Protein AF-A0A7S1QJZ1-F1 (afdb_monomer_lite)

Radius of gyration: 22.65 Å; chains: 1; bounding box: 69×56×57 Å

Structure (mmCIF, N/CA/C/O backbone):
data_AF-A0A7S1QJZ1-F1
#
_entry.id   AF-A0A7S1QJZ1-F1
#
loop_
_atom_site.group_PDB
_atom_site.id
_atom_site.type_symbol
_atom_site.label_atom_id
_atom_site.label_alt_id
_atom_site.label_comp_id
_atom_site.label_asym_id
_atom_site.label_entity_id
_atom_site.label_seq_id
_atom_site.pdbx_PDB_ins_code
_atom_site.Cartn_x
_atom_site.Cartn_y
_atom_site.Cartn_z
_atom_site.occupancy
_atom_site.B_iso_or_equiv
_atom_site.auth_seq_id
_atom_site.auth_comp_id
_atom_site.auth_asym_id
_atom_site.auth_atom_id
_atom_site.pdbx_PDB_model_num
ATOM 1 N N . GLU A 1 1 ? 11.882 -18.721 -17.031 1.00 90.62 1 GLU A N 1
ATOM 2 C CA . GLU A 1 1 ? 11.615 -18.645 -15.577 1.00 90.62 1 GLU A CA 1
ATOM 3 C C . GLU A 1 1 ? 10.485 -17.675 -15.207 1.00 90.62 1 GLU A C 1
ATOM 5 O O . GLU A 1 1 ? 9.348 -18.121 -15.218 1.00 90.62 1 GLU A O 1
ATOM 10 N N . ILE A 1 2 ? 10.712 -16.375 -14.935 1.00 95.69 2 ILE A N 1
ATOM 11 C CA . ILE A 1 2 ? 9.639 -15.473 -14.427 1.00 95.69 2 ILE A CA 1
ATOM 12 C C . ILE A 1 2 ? 8.423 -15.403 -15.366 1.00 95.69 2 ILE A C 1
ATOM 14 O O . ILE A 1 2 ? 7.298 -15.597 -14.920 1.00 95.69 2 ILE A O 1
ATOM 18 N N . GLY A 1 3 ? 8.629 -15.190 -16.670 1.00 97.00 3 GLY A N 1
ATOM 19 C CA . GLY A 1 3 ? 7.520 -15.148 -17.636 1.00 97.00 3 GLY A CA 1
ATOM 20 C C . GLY A 1 3 ? 6.718 -16.453 -17.710 1.00 97.00 3 GLY A C 1
ATOM 21 O O . GLY A 1 3 ? 5.496 -16.420 -17.803 1.00 97.00 3 GLY A O 1
ATOM 22 N N . GLU A 1 4 ? 7.384 -17.603 -17.590 1.00 97.56 4 GLU A N 1
ATOM 23 C CA . GLU A 1 4 ? 6.721 -18.915 -17.571 1.00 97.56 4 GLU A CA 1
ATOM 24 C C . GLU A 1 4 ? 5.912 -19.113 -16.287 1.00 97.56 4 GLU A C 1
ATOM 26 O O . GLU A 1 4 ? 4.796 -19.622 -16.347 1.00 97.56 4 GLU A O 1
ATOM 31 N N . ALA A 1 5 ? 6.432 -18.663 -15.140 1.00 97.69 5 ALA A N 1
ATOM 32 C CA . ALA A 1 5 ? 5.700 -18.687 -13.878 1.00 97.69 5 ALA A CA 1
ATOM 33 C C . ALA A 1 5 ? 4.444 -17.802 -13.939 1.00 97.69 5 ALA A C 1
ATOM 35 O O . ALA A 1 5 ? 3.365 -18.243 -13.547 1.00 97.69 5 ALA A O 1
ATOM 36 N N . VAL A 1 6 ? 4.560 -16.592 -14.501 1.00 98.31 6 VAL A N 1
ATOM 37 C CA . VAL A 1 6 ? 3.429 -15.670 -14.704 1.00 98.31 6 VAL A CA 1
ATOM 38 C C . VAL A 1 6 ? 2.379 -16.282 -15.633 1.00 98.31 6 VAL A C 1
ATOM 40 O O . VAL A 1 6 ? 1.198 -16.329 -15.288 1.00 98.31 6 VAL A O 1
ATOM 43 N N . ALA A 1 7 ? 2.798 -16.798 -16.791 1.00 98.00 7 ALA A N 1
ATOM 44 C CA . ALA A 1 7 ? 1.896 -17.446 -17.739 1.00 98.00 7 ALA A CA 1
ATOM 45 C C . ALA A 1 7 ? 1.209 -18.677 -17.123 1.00 98.00 7 ALA A C 1
ATOM 47 O O . ALA A 1 7 ? 0.005 -18.868 -17.292 1.00 98.00 7 ALA A O 1
ATOM 48 N N . GLY A 1 8 ? 1.959 -19.485 -16.370 1.00 98.38 8 GLY A N 1
ATOM 49 C CA . GLY A 1 8 ? 1.448 -20.664 -15.680 1.00 98.38 8 GLY A CA 1
ATOM 50 C C . GLY A 1 8 ? 0.441 -20.334 -14.576 1.00 98.38 8 GLY A C 1
ATOM 51 O O . GLY A 1 8 ? -0.550 -21.049 -14.435 1.00 98.38 8 GLY A O 1
ATOM 52 N N . ALA A 1 9 ? 0.655 -19.254 -13.816 1.00 97.94 9 ALA A N 1
ATOM 53 C CA . ALA A 1 9 ? -0.299 -18.776 -12.814 1.00 97.94 9 ALA A CA 1
ATOM 54 C C . ALA A 1 9 ? -1.608 -18.316 -13.470 1.00 97.94 9 ALA A C 1
ATOM 56 O O . ALA A 1 9 ? -2.683 -18.788 -13.093 1.00 97.94 9 ALA A O 1
ATOM 57 N N . LYS A 1 10 ? -1.514 -17.498 -14.526 1.00 97.44 10 LYS A N 1
ATOM 58 C CA . LYS A 1 10 ? -2.682 -17.042 -15.288 1.00 97.44 10 LYS A CA 1
ATOM 59 C C . LYS A 1 10 ? -3.479 -18.199 -15.884 1.00 97.44 10 LYS A C 1
ATOM 61 O O . LYS A 1 10 ? -4.700 -18.221 -15.768 1.00 97.44 10 LYS A O 1
ATOM 66 N N . ALA A 1 11 ? -2.807 -19.191 -16.470 1.00 98.06 11 ALA A N 1
ATOM 67 C CA . ALA A 1 11 ? -3.465 -20.374 -17.032 1.00 98.06 11 ALA A CA 1
ATOM 68 C C . ALA A 1 11 ? -4.263 -21.179 -15.987 1.00 98.06 11 ALA A C 1
ATOM 70 O O . ALA A 1 11 ? -5.179 -21.914 -16.346 1.00 98.06 11 ALA A O 1
ATOM 71 N N . LYS A 1 12 ? -3.936 -21.029 -14.698 1.00 98.12 12 LYS A N 1
ATOM 72 C CA . LYS A 1 12 ? -4.640 -21.648 -13.566 1.00 98.12 12 LYS A CA 1
ATOM 73 C C . LYS A 1 12 ? -5.678 -20.725 -12.916 1.00 98.12 12 LYS A C 1
ATOM 75 O O . LYS A 1 12 ? -6.235 -21.092 -11.887 1.00 98.12 12 LYS A O 1
ATOM 80 N N . GLY A 1 13 ? -5.916 -19.535 -13.471 1.00 96.31 13 GLY A N 1
ATOM 81 C CA . GLY A 1 13 ? -6.808 -18.535 -12.879 1.00 96.31 13 GLY A CA 1
ATOM 82 C C . GLY A 1 13 ? -6.277 -17.928 -11.576 1.00 96.31 13 GLY A C 1
ATOM 83 O O . GLY A 1 13 ? -7.059 -17.410 -10.785 1.00 96.31 13 GLY A O 1
ATOM 84 N N . LEU A 1 14 ? -4.965 -18.009 -11.326 1.00 96.38 14 LEU A N 1
ATOM 85 C CA . LEU A 1 14 ? -4.330 -17.415 -10.152 1.00 96.38 14 LEU A CA 1
ATOM 86 C C . LEU A 1 14 ? -3.820 -16.012 -10.479 1.00 96.38 14 LEU A C 1
ATOM 88 O O . LEU A 1 14 ? -3.217 -15.783 -11.530 1.00 96.38 14 LEU A O 1
ATOM 92 N N . ARG A 1 15 ? -4.002 -15.087 -9.535 1.00 95.31 15 ARG A N 1
ATOM 93 C CA . ARG A 1 15 ? -3.390 -13.758 -9.591 1.00 95.31 15 ARG A CA 1
ATOM 94 C C . ARG A 1 15 ? -1.935 -13.830 -9.133 1.00 95.31 15 ARG A C 1
ATOM 96 O O . ARG A 1 15 ? -1.598 -14.604 -8.239 1.00 95.31 15 ARG A O 1
ATOM 103 N N . VAL A 1 16 ? -1.083 -13.015 -9.746 1.00 97.56 16 VAL A N 1
ATOM 104 C CA . VAL A 1 16 ? 0.346 -12.955 -9.423 1.00 97.56 16 VAL A CA 1
ATOM 105 C C . VAL A 1 16 ? 0.622 -11.773 -8.505 1.00 97.56 16 VAL A C 1
ATOM 107 O O . VAL A 1 16 ? 0.272 -10.643 -8.833 1.00 97.56 16 VAL A O 1
ATOM 110 N N . GLU A 1 17 ? 1.307 -12.044 -7.401 1.00 98.06 17 GLU A N 1
ATOM 111 C CA . GLU A 1 17 ? 1.986 -11.051 -6.574 1.00 98.06 17 GLU A CA 1
ATOM 112 C C . GLU A 1 17 ? 3.480 -11.373 -6.549 1.00 98.06 17 GLU A C 1
ATOM 114 O O . GLU A 1 17 ? 3.865 -12.539 -6.424 1.00 98.06 17 GLU A O 1
ATOM 119 N N . ALA A 1 18 ? 4.323 -10.356 -6.714 1.00 97.62 18 ALA A N 1
ATOM 120 C CA . ALA A 1 18 ? 5.765 -10.537 -6.769 1.00 97.62 18 ALA A CA 1
ATOM 121 C C . ALA A 1 18 ? 6.518 -9.461 -5.980 1.00 97.62 18 ALA A C 1
ATOM 123 O O . ALA A 1 18 ? 6.343 -8.263 -6.194 1.00 97.62 18 ALA A O 1
ATOM 124 N N . HIS A 1 19 ? 7.429 -9.917 -5.122 1.00 98.12 19 HIS A N 1
ATOM 125 C CA . HIS A 1 19 ? 8.348 -9.077 -4.361 1.00 98.12 19 HIS A CA 1
ATOM 126 C C . HIS A 1 19 ? 9.310 -8.311 -5.281 1.00 98.12 19 HIS A C 1
ATOM 128 O O . HIS A 1 19 ? 10.014 -8.916 -6.095 1.00 98.12 19 HIS A O 1
ATOM 134 N N . THR A 1 20 ? 9.404 -6.988 -5.112 1.00 96.81 20 THR A N 1
ATOM 135 C CA . THR A 1 20 ? 10.407 -6.166 -5.794 1.00 96.81 20 THR A CA 1
ATOM 136 C C . THR A 1 20 ? 10.801 -4.911 -5.021 1.00 96.81 20 THR A C 1
ATOM 138 O O . THR A 1 20 ? 10.024 -3.978 -4.844 1.00 96.81 20 THR A O 1
ATOM 141 N N . ILE A 1 21 ? 12.079 -4.829 -4.663 1.00 97.44 21 ILE A N 1
ATOM 142 C CA . ILE A 1 21 ? 12.659 -3.620 -4.065 1.00 97.44 21 ILE A CA 1
ATOM 143 C C . ILE A 1 21 ? 13.391 -2.792 -5.121 1.00 97.44 21 ILE A C 1
ATOM 145 O O . ILE A 1 21 ? 13.206 -1.584 -5.181 1.00 97.44 21 ILE A O 1
ATOM 149 N N . GLY A 1 22 ? 14.211 -3.428 -5.963 1.00 96.69 22 GLY A N 1
ATOM 150 C CA . GLY A 1 22 ? 15.048 -2.739 -6.945 1.00 96.69 22 GLY A CA 1
ATOM 151 C C . GLY A 1 22 ? 14.331 -2.398 -8.253 1.00 96.69 22 GLY A C 1
ATOM 152 O O . GLY A 1 22 ? 13.447 -3.116 -8.722 1.00 96.69 22 GLY A O 1
ATOM 153 N N . ASP A 1 23 ? 14.816 -1.360 -8.922 1.00 96.38 23 ASP A N 1
ATOM 154 C CA . ASP A 1 23 ? 14.353 -0.924 -10.241 1.00 96.38 23 ASP A CA 1
ATOM 155 C C . ASP A 1 23 ? 14.541 -2.016 -11.310 1.00 96.38 23 ASP A C 1
ATOM 157 O O . ASP A 1 23 ? 13.651 -2.282 -12.119 1.00 96.38 23 ASP A O 1
ATOM 161 N N . ARG A 1 24 ? 15.672 -2.734 -11.278 1.00 97.25 24 ARG A N 1
ATOM 162 C CA . ARG A 1 24 ? 15.914 -3.857 -12.196 1.00 97.25 24 ARG A CA 1
ATOM 163 C C . ARG A 1 24 ? 14.943 -5.020 -11.971 1.00 97.25 24 ARG A C 1
ATOM 165 O O . ARG A 1 24 ? 14.514 -5.623 -12.955 1.00 97.25 24 ARG A O 1
ATOM 172 N N . SER A 1 25 ? 14.603 -5.357 -10.723 1.00 97.94 25 SER A N 1
ATOM 173 C CA . SER A 1 25 ? 13.628 -6.427 -10.452 1.00 97.94 25 SER A CA 1
ATOM 174 C C . SER A 1 25 ? 12.229 -6.021 -10.904 1.00 97.94 25 SER A C 1
ATOM 176 O O . SER A 1 25 ? 11.563 -6.817 -11.566 1.00 97.94 25 SER A O 1
ATOM 178 N N . ALA A 1 26 ? 11.835 -4.765 -10.670 1.00 98.31 26 ALA A N 1
ATOM 179 C CA . ALA A 1 26 ? 10.571 -4.225 -11.158 1.00 98.31 26 ALA A CA 1
ATOM 180 C C . ALA A 1 26 ? 10.508 -4.278 -12.689 1.00 98.31 26 ALA A C 1
ATOM 182 O O . ALA A 1 26 ? 9.520 -4.748 -13.248 1.00 98.31 26 ALA A O 1
ATOM 183 N N . LYS A 1 27 ? 11.595 -3.900 -13.378 1.00 98.50 27 LYS A N 1
ATOM 184 C CA . LYS A 1 27 ? 11.673 -3.984 -14.842 1.00 98.50 27 LYS A CA 1
ATOM 185 C C . LYS A 1 27 ? 11.426 -5.407 -15.349 1.00 98.50 27 LYS A C 1
ATOM 187 O O . LYS A 1 27 ? 10.636 -5.589 -16.267 1.00 98.50 27 LYS A O 1
ATOM 192 N N . VAL A 1 28 ? 12.100 -6.402 -14.771 1.00 98.38 28 VAL A N 1
ATOM 193 C CA . VAL A 1 28 ? 11.977 -7.806 -15.201 1.00 98.38 28 VAL A CA 1
ATOM 194 C C . VAL A 1 28 ? 10.561 -8.340 -14.971 1.00 98.38 28 VAL A C 1
ATOM 196 O O . VAL A 1 28 ? 10.035 -9.059 -15.820 1.00 98.38 28 VAL A O 1
ATOM 199 N N . LEU A 1 29 ? 9.933 -7.982 -13.848 1.00 98.50 29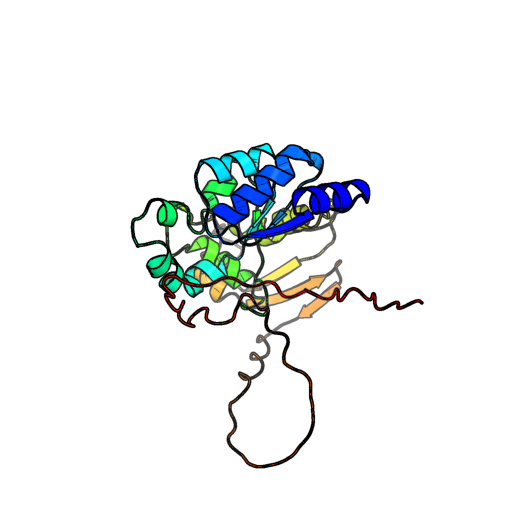 LEU A N 1
ATOM 200 C CA . LEU A 1 29 ? 8.546 -8.354 -13.565 1.00 98.50 29 LEU A CA 1
ATOM 201 C C . LEU A 1 29 ? 7.576 -7.699 -14.548 1.00 98.50 29 LEU A C 1
ATOM 203 O O . LEU A 1 29 ? 6.725 -8.387 -15.102 1.00 98.50 29 LEU A O 1
ATOM 207 N N . LEU A 1 30 ? 7.741 -6.404 -14.824 1.00 98.62 30 LEU A N 1
ATOM 208 C CA . LEU A 1 30 ? 6.899 -5.685 -15.780 1.00 98.62 30 LEU A CA 1
ATOM 209 C C . LEU A 1 30 ? 7.062 -6.220 -17.205 1.00 98.62 30 LEU A C 1
ATOM 211 O O . LEU A 1 30 ? 6.055 -6.415 -17.876 1.00 98.62 30 LEU A O 1
ATOM 215 N N . ASP A 1 31 ? 8.284 -6.563 -17.635 1.00 98.62 31 ASP A N 1
ATOM 216 C CA . ASP A 1 31 ? 8.520 -7.211 -18.936 1.00 98.62 31 ASP A CA 1
ATOM 217 C C . ASP A 1 31 ? 7.713 -8.528 -19.052 1.00 98.62 31 ASP A C 1
ATOM 219 O O . ASP A 1 31 ? 7.182 -8.860 -20.114 1.00 98.62 31 ASP A O 1
ATOM 223 N N . ALA A 1 32 ? 7.599 -9.292 -17.957 1.00 98.44 32 ALA A N 1
ATOM 224 C CA . ALA A 1 32 ? 6.808 -10.520 -17.916 1.00 98.44 32 ALA A CA 1
ATOM 225 C C . ALA A 1 32 ? 5.295 -10.251 -17.856 1.00 98.44 32 ALA A C 1
ATOM 227 O O . ALA A 1 32 ? 4.527 -10.924 -18.547 1.00 98.44 32 ALA A O 1
ATOM 228 N N . PHE A 1 33 ? 4.860 -9.278 -17.053 1.00 98.50 33 PHE A N 1
ATOM 229 C CA . PHE A 1 33 ? 3.449 -8.919 -16.920 1.00 98.50 33 PHE A CA 1
ATOM 230 C C . PHE A 1 33 ? 2.891 -8.381 -18.235 1.00 98.50 33 PHE A C 1
ATOM 232 O O . PHE A 1 33 ? 1.864 -8.866 -18.688 1.00 98.50 33 PHE A O 1
ATOM 239 N N . GLU A 1 34 ? 3.595 -7.475 -18.906 1.00 98.31 34 GLU A N 1
ATOM 240 C CA . GLU A 1 34 ? 3.172 -6.907 -20.194 1.00 98.31 34 GLU A CA 1
ATOM 241 C C . GLU A 1 34 ? 3.031 -7.962 -21.294 1.00 98.31 34 GLU A C 1
ATOM 243 O O . GLU A 1 34 ? 2.192 -7.835 -22.184 1.00 98.31 34 GLU A O 1
ATOM 248 N N . LYS A 1 35 ? 3.843 -9.022 -21.239 1.00 98.25 35 LYS A N 1
ATOM 249 C CA . LYS A 1 35 ? 3.810 -10.099 -22.230 1.00 98.25 35 LYS A CA 1
ATOM 250 C C . LYS A 1 35 ? 2.669 -11.094 -22.006 1.00 98.25 35 LYS A C 1
ATOM 252 O O . LYS A 1 35 ? 2.177 -11.680 -22.970 1.00 98.25 35 LYS A O 1
ATOM 257 N N . HIS A 1 36 ? 2.306 -11.356 -20.753 1.00 98.25 36 HIS A N 1
ATOM 258 C CA . HIS A 1 36 ? 1.450 -12.494 -20.397 1.00 98.25 36 HIS A CA 1
ATOM 259 C C . HIS A 1 36 ? 0.117 -12.093 -19.760 1.00 98.25 36 HIS A C 1
ATOM 261 O O . HIS A 1 36 ? -0.845 -12.866 -19.790 1.00 98.25 36 HIS A O 1
ATOM 267 N N . LEU A 1 37 ? 0.036 -10.893 -19.198 1.00 98.06 37 LEU A N 1
ATOM 268 C CA . LEU A 1 37 ? -1.114 -10.388 -18.467 1.00 98.06 37 LEU A CA 1
ATOM 269 C C . LEU A 1 37 ? -1.789 -9.239 -19.226 1.00 98.06 37 LEU A C 1
ATOM 271 O O . LEU A 1 37 ? -1.295 -8.707 -20.214 1.00 98.06 37 LEU A O 1
ATOM 275 N N . THR A 1 38 ? -2.971 -8.897 -18.754 1.00 97.12 38 THR A N 1
ATOM 276 C CA . THR A 1 38 ? -3.813 -7.786 -19.176 1.00 97.12 38 THR A CA 1
ATOM 277 C C . THR A 1 38 ? -4.191 -6.988 -17.927 1.00 97.12 38 THR A C 1
ATOM 279 O O . THR A 1 38 ? -4.147 -7.542 -16.825 1.00 97.12 38 THR A O 1
ATOM 282 N N . PRO A 1 39 ? -4.650 -5.733 -18.056 1.00 96.69 39 PRO A N 1
ATOM 283 C CA . PRO A 1 39 ? -5.078 -4.948 -16.896 1.00 96.69 39 PRO A CA 1
ATOM 284 C C . PRO A 1 39 ? -6.173 -5.606 -16.039 1.00 96.69 39 PRO A C 1
ATOM 286 O O . PRO A 1 39 ? -6.280 -5.320 -14.849 1.00 96.69 39 PRO A O 1
ATOM 289 N N . ALA A 1 40 ? -6.973 -6.512 -16.615 1.00 95.94 40 ALA A N 1
ATOM 290 C CA . ALA A 1 40 ? -7.985 -7.271 -15.881 1.00 95.94 40 ALA A CA 1
ATOM 291 C C . ALA A 1 40 ? -7.386 -8.307 -14.910 1.00 95.94 40 ALA A C 1
ATOM 293 O O . ALA A 1 40 ? -8.039 -8.655 -13.930 1.00 95.94 40 ALA A O 1
ATOM 294 N N . ASP A 1 41 ? -6.150 -8.765 -15.149 1.00 97.44 41 ASP A N 1
ATOM 295 C CA . ASP A 1 41 ? -5.458 -9.740 -14.297 1.00 97.44 41 ASP A CA 1
ATOM 296 C C . ASP A 1 41 ? -4.940 -9.109 -12.985 1.00 97.44 41 ASP A C 1
ATOM 298 O O . ASP A 1 41 ? -4.678 -9.830 -12.023 1.00 97.44 41 ASP A O 1
ATOM 302 N N . ARG A 1 42 ? -4.808 -7.771 -12.936 1.00 97.12 42 ARG A N 1
ATOM 303 C CA . ARG A 1 42 ? -4.434 -6.966 -11.753 1.00 97.12 42 ARG A CA 1
ATOM 304 C C . ARG A 1 42 ? -3.224 -7.517 -10.972 1.00 97.12 42 ARG A C 1
ATOM 306 O O . ARG A 1 42 ? -3.356 -7.815 -9.782 1.00 97.12 42 ARG A O 1
ATOM 313 N N . PRO A 1 43 ? -2.051 -7.696 -11.606 1.00 98.19 43 PRO A N 1
ATOM 314 C CA . PRO A 1 43 ? -0.877 -8.205 -10.905 1.00 98.19 43 PRO A CA 1
ATOM 315 C C . PRO A 1 43 ? -0.414 -7.248 -9.803 1.00 98.19 43 PRO A C 1
ATOM 317 O O . PRO A 1 43 ? -0.567 -6.033 -9.922 1.00 98.19 43 PRO A O 1
ATOM 320 N N . LEU A 1 44 ? 0.202 -7.785 -8.754 1.00 98.62 44 LEU A N 1
ATOM 321 C CA . LEU A 1 44 ? 0.736 -7.003 -7.645 1.00 98.62 44 LEU A CA 1
ATOM 322 C C . LEU A 1 44 ? 2.266 -6.995 -7.679 1.00 98.62 44 LEU A C 1
ATOM 324 O O . LEU A 1 44 ? 2.904 -8.037 -7.850 1.00 98.62 44 LEU A O 1
ATOM 328 N N . LEU A 1 45 ? 2.852 -5.816 -7.486 1.00 98.62 45 LEU A N 1
ATOM 329 C CA . LEU A 1 45 ? 4.264 -5.664 -7.157 1.00 98.62 45 LEU A CA 1
ATOM 330 C C . LEU A 1 45 ? 4.363 -5.259 -5.681 1.00 98.62 45 LEU A C 1
ATOM 332 O O . LEU A 1 45 ? 3.837 -4.219 -5.281 1.00 98.62 45 LEU A O 1
ATOM 336 N N . THR A 1 46 ? 5.029 -6.079 -4.871 1.00 98.50 46 THR A N 1
ATOM 337 C CA . THR A 1 46 ? 5.219 -5.833 -3.434 1.00 98.50 46 THR A CA 1
ATOM 338 C C . THR A 1 46 ? 6.484 -5.013 -3.199 1.00 98.50 46 THR A C 1
ATOM 340 O O . THR A 1 46 ? 7.498 -5.225 -3.867 1.00 98.50 46 THR A O 1
ATOM 343 N N . HIS A 1 47 ? 6.426 -4.109 -2.225 1.00 98.25 47 HIS A N 1
ATOM 344 C CA . HIS A 1 47 ? 7.410 -3.092 -1.850 1.00 98.25 47 HIS A CA 1
ATOM 345 C C . HIS A 1 47 ? 7.464 -1.894 -2.783 1.00 98.25 47 HIS A C 1
ATOM 347 O O . HIS A 1 47 ? 7.191 -0.781 -2.341 1.00 98.25 47 HIS A O 1
ATOM 353 N N . CYS A 1 48 ? 7.792 -2.090 -4.062 1.00 97.06 48 CYS A N 1
ATOM 354 C CA . CYS A 1 48 ? 7.904 -0.988 -5.029 1.00 97.06 48 CYS A CA 1
ATOM 355 C C . CYS A 1 48 ? 8.800 0.167 -4.534 1.00 97.06 48 CYS A C 1
ATOM 357 O O . CYS A 1 48 ? 8.556 1.329 -4.852 1.00 97.06 48 CYS A O 1
ATOM 359 N N . GLN A 1 49 ? 9.823 -0.153 -3.733 1.00 96.00 49 GLN A N 1
ATOM 360 C CA . GLN A 1 49 ? 10.623 0.850 -3.033 1.00 96.00 49 GLN A CA 1
ATOM 361 C C . GLN A 1 49 ? 11.422 1.703 -4.008 1.00 96.00 49 GLN A C 1
ATOM 363 O O . GLN A 1 49 ? 11.431 2.920 -3.877 1.00 96.00 49 GLN A O 1
ATOM 368 N N . ILE A 1 50 ? 12.114 1.087 -4.968 1.00 96.31 50 ILE A N 1
ATOM 369 C CA . ILE A 1 50 ? 12.993 1.792 -5.900 1.00 96.31 50 ILE A CA 1
ATOM 370 C C . ILE A 1 50 ? 12.447 1.636 -7.313 1.00 96.31 50 ILE A C 1
ATOM 372 O O . ILE A 1 50 ? 12.462 0.546 -7.887 1.00 96.31 50 ILE A O 1
ATOM 376 N N . LEU A 1 51 ? 11.982 2.745 -7.878 1.00 96.69 51 LEU A N 1
ATOM 377 C CA . LEU A 1 51 ? 11.439 2.815 -9.230 1.00 96.69 51 LEU A CA 1
ATOM 378 C C . LEU A 1 51 ? 12.134 3.918 -10.038 1.00 96.69 51 LEU A C 1
ATOM 380 O O . LEU A 1 51 ? 13.111 4.521 -9.604 1.00 96.69 51 LEU A O 1
ATOM 384 N N . ASN A 1 52 ? 11.621 4.161 -11.239 1.00 96.25 52 ASN A N 1
ATOM 385 C CA . ASN A 1 52 ? 11.905 5.334 -12.055 1.00 96.25 52 ASN A CA 1
ATOM 386 C C . ASN A 1 52 ? 10.637 5.716 -12.839 1.00 96.25 52 ASN A C 1
ATOM 388 O O . ASN A 1 52 ? 9.615 5.027 -12.763 1.00 96.25 52 ASN A O 1
ATOM 392 N N . GLU A 1 53 ? 10.700 6.799 -13.612 1.00 95.44 53 GLU A N 1
ATOM 393 C CA . GLU A 1 53 ? 9.540 7.304 -14.357 1.00 95.44 53 GLU A CA 1
ATOM 394 C C . GLU A 1 53 ? 8.917 6.279 -15.313 1.00 95.44 53 GLU A C 1
ATOM 396 O O . GLU A 1 53 ? 7.693 6.185 -15.417 1.00 95.44 53 GLU A O 1
ATOM 401 N N . ASP A 1 54 ? 9.761 5.539 -16.033 1.00 97.88 54 ASP A N 1
ATOM 402 C CA . ASP A 1 54 ? 9.335 4.543 -17.014 1.00 97.88 54 ASP A CA 1
ATOM 403 C C . ASP A 1 54 ? 8.598 3.393 -16.323 1.00 97.88 54 ASP A C 1
ATOM 405 O O . ASP A 1 54 ? 7.487 3.039 -16.711 1.00 97.88 54 ASP A O 1
ATOM 409 N N . LEU A 1 55 ? 9.160 2.882 -15.226 1.00 98.38 55 LEU A N 1
ATOM 410 C CA . LEU A 1 55 ? 8.554 1.798 -14.456 1.00 98.38 55 LEU A CA 1
ATOM 411 C C . LEU A 1 55 ? 7.189 2.201 -13.888 1.00 98.38 55 LEU A C 1
ATOM 413 O O . LEU A 1 55 ? 6.244 1.424 -13.991 1.00 98.38 55 LEU A O 1
ATOM 417 N N . VAL A 1 56 ? 7.048 3.426 -13.370 1.00 97.94 56 VAL A N 1
ATOM 418 C CA . VAL A 1 56 ? 5.756 3.947 -12.887 1.00 97.94 56 VAL A CA 1
ATOM 419 C C . VAL A 1 56 ? 4.712 3.978 -14.011 1.00 97.94 56 VAL A C 1
ATOM 421 O O . VAL A 1 56 ? 3.580 3.532 -13.819 1.00 97.94 56 VAL A O 1
ATOM 424 N N . LYS A 1 57 ? 5.084 4.460 -15.206 1.00 98.12 57 LYS A N 1
ATOM 425 C CA . LYS A 1 57 ? 4.183 4.485 -16.375 1.00 98.12 57 LYS A CA 1
ATOM 426 C C . LYS A 1 57 ? 3.756 3.078 -16.788 1.00 98.12 57 LYS A C 1
ATOM 428 O O . LYS A 1 57 ? 2.582 2.844 -17.069 1.00 98.12 57 LYS A O 1
ATOM 433 N N . ARG A 1 58 ? 4.698 2.138 -16.797 1.00 98.56 58 ARG A N 1
ATOM 434 C CA . ARG A 1 58 ? 4.461 0.736 -17.158 1.00 98.56 58 ARG A CA 1
ATOM 435 C C . ARG A 1 58 ? 3.564 0.020 -16.152 1.00 98.56 58 ARG A C 1
ATOM 437 O O . ARG A 1 58 ? 2.642 -0.682 -16.559 1.00 98.56 58 ARG A O 1
ATOM 444 N N . MET A 1 59 ? 3.758 0.267 -14.853 1.00 98.62 59 MET A N 1
ATOM 445 C CA . MET A 1 59 ? 2.863 -0.229 -13.800 1.00 98.62 59 MET A CA 1
ATOM 446 C C . MET A 1 59 ? 1.417 0.217 -14.036 1.00 98.62 59 MET A C 1
ATOM 448 O O . MET A 1 59 ? 0.508 -0.610 -13.981 1.00 98.62 59 MET A O 1
ATOM 452 N N . ALA A 1 60 ? 1.201 1.494 -14.363 1.00 98.31 60 ALA A N 1
ATOM 453 C CA . ALA A 1 60 ? -0.135 2.003 -14.664 1.00 98.31 60 ALA A CA 1
ATOM 454 C C . ALA A 1 60 ? -0.730 1.340 -15.920 1.00 98.31 60 ALA A C 1
ATOM 456 O O . ALA A 1 60 ? -1.879 0.900 -15.905 1.00 98.31 60 ALA A O 1
ATOM 457 N N . ALA A 1 61 ? 0.062 1.214 -16.990 1.00 98.19 61 ALA A N 1
ATOM 458 C CA . ALA A 1 61 ? -0.385 0.643 -18.261 1.00 98.19 61 ALA A CA 1
ATOM 459 C C . ALA A 1 61 ? -0.795 -0.835 -18.154 1.00 98.19 61 ALA A C 1
ATOM 461 O O . ALA A 1 61 ? -1.792 -1.241 -18.751 1.00 98.19 61 ALA A O 1
ATOM 462 N N . VAL A 1 62 ? -0.063 -1.638 -17.374 1.00 97.88 62 VAL A N 1
ATOM 463 C CA . VAL A 1 62 ? -0.364 -3.068 -17.184 1.00 97.88 62 VAL A CA 1
ATOM 464 C C . VAL A 1 62 ? -1.451 -3.318 -16.128 1.00 97.88 62 VAL A C 1
ATOM 466 O O . VAL A 1 62 ? -1.827 -4.462 -15.888 1.00 97.88 62 VAL A O 1
ATOM 469 N N . GLY A 1 63 ? -1.977 -2.263 -15.494 1.00 97.81 63 GLY A N 1
ATOM 470 C CA . GLY A 1 63 ? -2.969 -2.373 -14.423 1.00 97.81 63 GLY A CA 1
ATOM 471 C C . GLY A 1 63 ? -2.407 -2.992 -13.142 1.00 97.81 63 GLY A C 1
ATOM 472 O O . GLY A 1 63 ? -3.146 -3.652 -12.410 1.00 97.81 63 GLY A O 1
ATOM 473 N N . ALA A 1 64 ? -1.108 -2.813 -12.887 1.00 98.31 64 ALA A N 1
ATOM 474 C CA . ALA A 1 64 ? -0.476 -3.318 -11.681 1.00 98.31 64 ALA A CA 1
ATOM 475 C C . ALA A 1 64 ? -0.952 -2.568 -10.429 1.00 98.31 64 ALA A C 1
ATOM 477 O O . ALA A 1 64 ? -1.258 -1.374 -10.464 1.00 98.31 64 ALA A O 1
ATOM 478 N N . ILE A 1 65 ? -0.957 -3.281 -9.308 1.00 98.75 65 ILE A N 1
ATOM 479 C CA . ILE A 1 65 ? -1.185 -2.739 -7.972 1.00 98.75 65 ILE A CA 1
ATOM 480 C C . ILE A 1 65 ? 0.162 -2.688 -7.250 1.00 98.75 65 ILE A C 1
ATOM 482 O O . ILE A 1 65 ? 0.922 -3.657 -7.276 1.00 98.75 65 ILE A O 1
ATOM 486 N N . ALA A 1 66 ? 0.458 -1.571 -6.596 1.00 98.69 66 ALA A N 1
ATOM 487 C CA . ALA A 1 66 ? 1.606 -1.447 -5.710 1.00 98.69 66 ALA A CA 1
ATOM 488 C C . ALA A 1 66 ? 1.188 -1.825 -4.279 1.00 98.69 66 ALA A C 1
ATOM 490 O O . ALA A 1 66 ? 0.423 -1.097 -3.648 1.00 98.69 66 ALA A O 1
ATOM 491 N N . ASN A 1 67 ? 1.678 -2.957 -3.769 1.00 98.50 67 ASN A N 1
ATOM 492 C CA . ASN A 1 67 ? 1.522 -3.335 -2.362 1.00 98.50 67 ASN A CA 1
ATOM 493 C C . ASN A 1 67 ? 2.715 -2.787 -1.562 1.00 98.50 67 ASN A C 1
ATOM 495 O O . ASN A 1 67 ? 3.813 -3.344 -1.616 1.00 98.50 67 ASN A O 1
ATOM 499 N N . VAL A 1 68 ? 2.516 -1.670 -0.868 1.00 98.44 68 VAL A N 1
ATOM 500 C CA . VAL A 1 68 ? 3.571 -0.827 -0.289 1.00 98.44 68 VAL A CA 1
ATOM 501 C C . VAL A 1 68 ? 3.590 -0.889 1.237 1.00 98.44 68 VAL A C 1
ATOM 503 O O . VAL A 1 68 ? 2.574 -1.163 1.876 1.00 98.44 68 VAL A O 1
ATOM 506 N N . GLN A 1 69 ? 4.751 -0.614 1.836 1.00 98.38 69 GLN A N 1
ATOM 507 C CA . GLN A 1 69 ? 4.949 -0.627 3.289 1.00 98.38 69 GLN A CA 1
ATOM 508 C C . GLN A 1 69 ? 5.465 0.742 3.740 1.00 98.38 69 GLN A C 1
ATOM 510 O O . GLN A 1 69 ? 6.675 0.964 3.770 1.00 98.38 69 GLN A O 1
ATOM 515 N N . PRO A 1 70 ? 4.575 1.694 4.071 1.00 98.12 70 PRO A N 1
ATOM 516 C CA . PRO A 1 70 ? 4.975 3.039 4.480 1.00 98.12 70 PRO A CA 1
ATOM 517 C C . PRO A 1 70 ? 5.966 3.093 5.651 1.00 98.12 70 PRO A C 1
ATOM 519 O O . PRO A 1 70 ? 6.829 3.967 5.654 1.00 98.12 70 PRO A O 1
ATOM 522 N N . GLN A 1 71 ? 5.902 2.141 6.590 1.00 97.88 71 GLN A N 1
ATOM 523 C CA . GLN A 1 71 ? 6.835 2.061 7.727 1.00 97.88 71 GLN A CA 1
ATOM 524 C C . GLN A 1 71 ? 8.298 1.842 7.296 1.00 97.88 71 GLN A C 1
ATOM 526 O O . GLN A 1 71 ? 9.208 2.251 8.013 1.00 97.88 71 GLN A O 1
ATOM 531 N N . PHE A 1 72 ? 8.546 1.308 6.091 1.00 97.50 72 PHE A N 1
ATOM 532 C CA . PHE A 1 72 ? 9.907 1.196 5.557 1.00 97.50 72 PHE A CA 1
ATOM 533 C C . PHE A 1 72 ? 10.548 2.563 5.290 1.00 97.50 72 PHE A C 1
ATOM 535 O O . PHE A 1 72 ? 11.768 2.687 5.304 1.00 97.50 72 PHE A O 1
ATOM 542 N N . VAL A 1 73 ? 9.762 3.617 5.041 1.00 95.19 73 VAL A N 1
ATOM 543 C CA . VAL A 1 73 ? 10.303 4.946 4.712 1.00 95.19 73 VAL A CA 1
ATOM 544 C C . VAL A 1 73 ? 11.215 5.472 5.835 1.00 95.19 73 VAL A C 1
ATOM 546 O O . VAL A 1 73 ? 12.362 5.813 5.533 1.00 95.19 73 VAL A O 1
ATOM 549 N N . PRO A 1 74 ? 10.783 5.543 7.112 1.00 95.38 74 PRO A N 1
ATOM 550 C CA . PRO A 1 74 ? 11.668 5.942 8.204 1.00 95.38 74 PRO A CA 1
ATOM 551 C C . PRO A 1 74 ? 12.731 4.891 8.563 1.00 95.38 74 PRO A C 1
ATOM 553 O O . PRO A 1 74 ? 13.868 5.280 8.846 1.00 95.38 74 PRO A O 1
ATOM 556 N N . SER A 1 75 ? 12.406 3.593 8.556 1.00 94.06 75 SER A N 1
ATOM 557 C CA . SER A 1 75 ? 13.329 2.540 9.012 1.00 94.06 75 SER A CA 1
ATOM 558 C C . SER A 1 75 ? 14.496 2.311 8.042 1.00 94.06 75 SER A C 1
ATOM 560 O O . SER A 1 75 ? 15.653 2.231 8.469 1.00 94.06 75 SER A O 1
ATOM 562 N N . ASP A 1 76 ? 14.233 2.316 6.732 1.00 93.62 76 ASP A N 1
ATOM 563 C CA . ASP A 1 76 ? 15.241 2.089 5.696 1.00 93.62 76 ASP A CA 1
ATOM 564 C C . ASP A 1 76 ? 15.997 3.360 5.295 1.00 93.62 76 ASP A C 1
ATOM 566 O O . ASP A 1 76 ? 17.010 3.256 4.598 1.00 93.62 76 ASP A O 1
ATOM 570 N N . LEU A 1 77 ? 15.558 4.562 5.695 1.00 91.62 77 LEU A N 1
ATOM 571 C CA . LEU A 1 77 ? 16.131 5.830 5.216 1.00 91.62 77 LEU A CA 1
ATOM 572 C C . LEU A 1 77 ? 17.673 5.874 5.256 1.00 91.62 77 LEU A C 1
ATOM 574 O O . LEU A 1 77 ? 18.276 6.237 4.237 1.00 91.62 77 LEU A O 1
ATOM 578 N N . PRO A 1 78 ? 18.362 5.482 6.349 1.00 92.00 78 PRO A N 1
ATOM 579 C CA . PRO A 1 78 ? 19.823 5.472 6.370 1.00 92.00 78 PRO A CA 1
ATOM 580 C C . PRO A 1 78 ? 20.428 4.556 5.297 1.00 92.00 78 PRO A C 1
ATOM 582 O O . PRO A 1 78 ? 21.402 4.934 4.644 1.00 92.00 78 PRO A O 1
ATOM 585 N N . ILE A 1 79 ? 19.827 3.381 5.091 1.00 92.50 79 ILE A N 1
ATOM 586 C CA . ILE A 1 79 ? 20.275 2.361 4.138 1.00 92.50 79 ILE A CA 1
ATOM 587 C C . ILE A 1 79 ? 19.992 2.821 2.709 1.00 92.50 79 ILE A C 1
ATOM 589 O O . ILE A 1 79 ? 20.891 2.808 1.871 1.00 92.50 79 ILE A O 1
ATOM 593 N N . ALA A 1 80 ? 18.769 3.267 2.422 1.00 92.31 80 ALA A N 1
ATOM 594 C CA . ALA A 1 80 ? 18.369 3.747 1.105 1.00 92.31 80 ALA A CA 1
ATOM 595 C C . ALA A 1 80 ? 19.243 4.927 0.659 1.00 92.31 80 ALA A C 1
ATOM 597 O O . ALA A 1 80 ? 19.734 4.947 -0.471 1.00 92.31 80 ALA A O 1
ATOM 598 N N . ARG A 1 81 ? 19.512 5.878 1.562 1.00 91.56 81 ARG A N 1
ATOM 599 C CA . ARG A 1 81 ? 20.369 7.036 1.280 1.00 91.56 81 ARG A CA 1
ATOM 600 C C . ARG A 1 81 ? 21.801 6.633 0.930 1.00 91.56 81 ARG A C 1
ATOM 602 O O . ARG A 1 81 ? 22.356 7.170 -0.026 1.00 91.56 81 ARG A O 1
ATOM 609 N N . ASP A 1 82 ? 22.386 5.702 1.681 1.00 92.56 82 ASP A N 1
ATOM 610 C CA . ASP A 1 82 ? 23.747 5.204 1.440 1.00 92.56 82 ASP A CA 1
ATOM 611 C C . ASP A 1 82 ? 23.835 4.386 0.139 1.00 92.56 82 ASP A C 1
ATOM 613 O O . ASP A 1 82 ? 24.690 4.626 -0.711 1.00 92.56 82 ASP A O 1
ATOM 617 N N . ARG A 1 83 ? 22.893 3.460 -0.076 1.00 93.00 83 ARG A N 1
ATOM 618 C CA . ARG A 1 83 ? 22.914 2.530 -1.217 1.00 93.00 83 ARG A CA 1
ATOM 619 C C . ARG A 1 83 ? 22.592 3.185 -2.554 1.00 93.00 83 ARG A C 1
ATOM 621 O O . ARG A 1 83 ? 23.144 2.781 -3.578 1.00 93.00 83 ARG A O 1
ATOM 628 N N . LEU A 1 84 ? 21.683 4.154 -2.566 1.00 92.19 84 LEU A N 1
ATOM 629 C CA . LEU A 1 84 ? 21.252 4.814 -3.800 1.00 92.19 84 LEU A CA 1
ATOM 630 C C . LEU A 1 84 ? 22.115 6.036 -4.117 1.00 92.19 84 LEU A C 1
ATOM 632 O O . LEU A 1 84 ? 22.293 6.364 -5.292 1.00 92.19 84 LEU A O 1
ATOM 636 N N . GLY A 1 85 ? 22.682 6.656 -3.079 1.00 89.12 85 GLY A N 1
ATOM 637 C CA . GLY A 1 85 ? 23.359 7.943 -3.132 1.00 89.12 85 GLY A CA 1
ATOM 638 C C . GLY A 1 85 ? 22.360 9.086 -2.970 1.00 89.12 85 GLY A C 1
ATOM 639 O O . GLY A 1 85 ? 21.463 9.263 -3.801 1.00 89.12 85 GLY A O 1
ATOM 640 N N . ALA A 1 86 ? 22.534 9.871 -1.903 1.00 83.56 86 ALA A N 1
ATOM 641 C CA . ALA A 1 86 ? 21.733 11.062 -1.632 1.00 83.56 86 ALA A CA 1
ATOM 642 C C . ALA A 1 86 ? 21.744 12.019 -2.837 1.00 83.56 86 ALA A C 1
ATOM 644 O O . ALA A 1 86 ? 22.803 12.327 -3.380 1.00 83.56 86 ALA A O 1
ATOM 645 N N . GLY A 1 87 ? 20.565 12.480 -3.260 1.00 81.12 87 GLY A N 1
ATOM 646 C CA . GLY A 1 87 ? 20.420 13.397 -4.398 1.00 81.12 87 GLY A CA 1
ATOM 647 C C . GLY A 1 87 ? 20.583 12.757 -5.783 1.00 81.12 87 GLY A C 1
ATOM 648 O O . GLY A 1 87 ? 20.527 13.469 -6.783 1.00 81.12 87 GLY A O 1
ATOM 649 N N . SER A 1 88 ? 20.766 11.435 -5.874 1.00 87.12 88 SER A N 1
ATOM 650 C CA . SER A 1 88 ? 20.754 10.739 -7.164 1.00 87.12 88 SER A CA 1
ATOM 651 C C . SER A 1 88 ? 19.347 10.677 -7.767 1.00 87.12 88 SER A C 1
ATOM 653 O O . SER A 1 88 ? 18.340 10.734 -7.060 1.00 87.12 88 SER A O 1
ATOM 655 N N . GLU A 1 89 ? 19.271 10.484 -9.084 1.00 83.69 89 GLU A N 1
ATOM 656 C CA . GLU A 1 89 ? 17.997 10.284 -9.786 1.00 83.69 89 GLU A CA 1
ATOM 657 C C . GLU A 1 89 ? 17.233 9.061 -9.247 1.00 83.69 89 GLU A C 1
ATOM 659 O O . GLU A 1 89 ? 16.035 9.156 -8.996 1.00 83.69 89 GLU A O 1
ATOM 664 N N . ARG A 1 90 ? 17.938 7.971 -8.913 1.00 86.44 90 ARG A N 1
ATOM 665 C CA . ARG A 1 90 ? 17.340 6.782 -8.279 1.00 86.44 90 ARG A CA 1
ATOM 666 C C . ARG A 1 90 ? 16.750 7.077 -6.905 1.00 86.44 90 ARG A C 1
ATOM 668 O O . ARG A 1 90 ? 15.748 6.484 -6.526 1.00 86.44 90 ARG A O 1
ATOM 675 N N . PHE A 1 91 ? 17.361 7.992 -6.152 1.00 90.19 91 PHE A N 1
ATOM 676 C CA . PHE A 1 91 ? 16.831 8.404 -4.857 1.00 90.19 91 PHE A CA 1
ATOM 677 C C . PHE A 1 91 ? 15.543 9.222 -5.009 1.00 90.19 91 PHE A C 1
ATOM 679 O O . PHE A 1 91 ? 14.686 9.147 -4.137 1.00 90.19 91 PHE A O 1
ATOM 686 N N . ARG A 1 92 ? 15.362 9.953 -6.121 1.00 88.06 92 ARG A N 1
ATOM 687 C CA . ARG A 1 92 ? 14.159 10.761 -6.407 1.00 88.06 92 ARG A CA 1
ATOM 688 C C . ARG A 1 92 ? 12.875 9.933 -6.474 1.00 88.06 92 ARG A C 1
ATOM 690 O O . ARG A 1 92 ? 11.827 10.424 -6.084 1.00 88.06 92 ARG A O 1
ATOM 697 N N . TYR A 1 93 ? 12.966 8.707 -6.980 1.00 91.00 93 TYR A N 1
ATOM 698 C CA . TYR A 1 93 ? 11.840 7.779 -7.115 1.00 91.00 93 TYR A CA 1
ATOM 699 C C . TYR A 1 93 ? 11.822 6.697 -6.024 1.00 91.00 93 TYR A C 1
ATOM 701 O O . TYR A 1 93 ? 11.116 5.697 -6.157 1.00 91.00 93 TYR A O 1
ATOM 709 N N . ALA A 1 94 ? 12.599 6.878 -4.953 1.00 94.88 94 ALA A N 1
ATOM 710 C CA . ALA A 1 94 ? 12.519 6.010 -3.791 1.00 94.88 94 ALA A CA 1
ATOM 711 C C . ALA A 1 94 ? 11.216 6.296 -3.026 1.00 94.88 94 ALA A C 1
ATOM 713 O O . ALA A 1 94 ? 10.962 7.446 -2.670 1.00 94.88 94 ALA A O 1
ATOM 714 N N . TYR A 1 95 ? 10.427 5.253 -2.764 1.00 96.94 95 TYR A N 1
ATOM 715 C CA . TYR A 1 95 ? 9.167 5.305 -2.015 1.00 96.94 95 TYR A CA 1
ATOM 716 C C . TYR A 1 95 ? 8.154 6.299 -2.618 1.00 96.94 95 TYR A C 1
ATOM 718 O O . TYR A 1 95 ? 7.509 7.069 -1.917 1.00 96.94 95 TYR A O 1
ATOM 726 N N . ALA A 1 96 ? 8.026 6.307 -3.950 1.00 96.25 96 ALA A N 1
ATOM 727 C CA . ALA A 1 96 ? 7.251 7.297 -4.706 1.00 96.25 96 ALA A CA 1
ATOM 728 C C . ALA A 1 96 ? 5.719 7.068 -4.658 1.00 96.25 96 ALA A C 1
ATOM 730 O O . ALA A 1 96 ? 5.061 6.921 -5.695 1.00 96.25 96 ALA A O 1
ATOM 731 N N . TRP A 1 97 ? 5.152 6.973 -3.452 1.00 97.38 97 TRP A N 1
ATOM 732 C CA . TRP A 1 97 ? 3.765 6.573 -3.190 1.00 97.38 97 TRP A CA 1
ATOM 733 C C . TRP A 1 97 ? 2.731 7.475 -3.859 1.00 97.38 97 TRP A C 1
ATOM 735 O O . TRP A 1 97 ? 1.832 6.988 -4.551 1.00 97.38 97 TRP A O 1
ATOM 745 N N . ARG A 1 98 ? 2.857 8.793 -3.686 1.00 97.75 98 ARG A N 1
ATOM 746 C CA . ARG A 1 98 ? 1.891 9.744 -4.239 1.00 97.75 98 ARG A CA 1
ATOM 747 C C . ARG A 1 98 ? 2.040 9.869 -5.742 1.00 97.75 98 ARG A C 1
ATOM 749 O O . ARG A 1 98 ? 1.045 9.963 -6.460 1.00 97.75 98 ARG A O 1
ATOM 756 N N . THR A 1 99 ? 3.274 9.813 -6.232 1.00 97.62 99 THR A N 1
ATOM 757 C CA . THR A 1 99 ? 3.554 9.756 -7.665 1.00 97.62 99 THR A CA 1
ATOM 758 C C . THR A 1 99 ? 2.884 8.542 -8.310 1.00 97.62 99 THR A C 1
ATOM 760 O O . THR A 1 99 ? 2.253 8.698 -9.355 1.00 97.62 99 THR A O 1
ATOM 763 N N . LEU A 1 100 ? 2.958 7.353 -7.700 1.00 98.00 100 LEU A N 1
ATOM 764 C CA . LEU A 1 100 ? 2.264 6.155 -8.188 1.00 98.00 100 LEU A CA 1
ATOM 765 C C . LEU A 1 100 ? 0.741 6.373 -8.258 1.00 98.00 100 LEU A C 1
ATOM 767 O O . LEU A 1 100 ? 0.155 6.176 -9.327 1.00 98.00 100 LEU A O 1
ATOM 771 N N . LEU A 1 101 ? 0.123 6.863 -7.174 1.00 97.69 101 LEU A N 1
ATOM 772 C CA . LEU A 1 101 ? -1.315 7.174 -7.128 1.00 97.69 101 LEU A CA 1
ATOM 773 C C . LEU A 1 101 ? -1.732 8.148 -8.236 1.00 97.69 101 LEU A C 1
ATOM 775 O O . LEU A 1 101 ? -2.634 7.864 -9.023 1.00 97.69 101 LEU A O 1
ATOM 779 N N . HIS A 1 102 ? -1.033 9.278 -8.360 1.00 97.06 102 HIS A N 1
ATOM 780 C CA . HIS A 1 102 ? -1.333 10.311 -9.357 1.00 97.06 102 HIS A CA 1
ATOM 781 C C . HIS A 1 102 ? -1.079 9.861 -10.803 1.00 97.06 102 HIS A C 1
ATOM 783 O O . HIS A 1 102 ? -1.544 10.500 -11.749 1.00 97.06 102 HIS A O 1
ATOM 789 N N . ARG A 1 103 ? -0.322 8.779 -11.004 1.00 97.31 103 ARG A N 1
ATOM 790 C CA . ARG A 1 103 ? -0.095 8.161 -12.318 1.00 97.31 103 ARG A CA 1
ATOM 791 C C . ARG A 1 103 ? -1.086 7.037 -12.623 1.00 97.31 103 ARG A C 1
ATOM 793 O O . ARG A 1 103 ? -0.980 6.426 -13.681 1.00 97.31 103 ARG A O 1
ATOM 800 N N . GLY A 1 104 ? -2.069 6.809 -11.752 1.00 97.12 104 GLY A N 1
ATOM 801 C CA . GLY A 1 104 ? -3.131 5.823 -11.949 1.00 97.12 104 GLY A CA 1
ATOM 802 C C . GLY A 1 104 ? -2.768 4.412 -11.488 1.00 97.12 104 GLY A C 1
ATOM 803 O O . GLY A 1 104 ? -3.519 3.476 -11.765 1.00 97.12 104 GLY A O 1
ATOM 804 N N . VAL A 1 105 ? -1.646 4.242 -10.781 1.00 98.44 105 VAL A N 1
ATOM 805 C CA . VAL A 1 105 ? -1.324 2.982 -10.105 1.00 98.44 105 VAL A CA 1
ATOM 806 C C . VAL A 1 105 ? -2.148 2.906 -8.825 1.00 98.44 105 VAL A C 1
ATOM 808 O O . VAL A 1 105 ? -2.169 3.844 -8.031 1.00 98.44 105 VAL A O 1
ATOM 811 N N . ARG A 1 106 ? -2.833 1.782 -8.613 1.00 98.12 106 ARG A N 1
ATOM 812 C CA . ARG A 1 106 ? -3.558 1.538 -7.361 1.00 98.12 106 ARG A CA 1
ATOM 813 C C . ARG A 1 106 ? -2.582 1.098 -6.283 1.00 98.12 106 ARG A C 1
ATOM 815 O O . ARG A 1 106 ? -1.690 0.300 -6.565 1.00 98.12 106 ARG A O 1
ATOM 822 N N . LEU A 1 107 ? -2.775 1.582 -5.063 1.00 98.62 107 LEU A N 1
ATOM 823 C CA . LEU A 1 107 ? -1.955 1.208 -3.915 1.00 98.62 107 LEU A CA 1
ATOM 824 C C . LEU A 1 107 ? -2.762 0.382 -2.915 1.00 98.62 107 LEU A C 1
ATOM 826 O O . LEU A 1 107 ? -3.955 0.609 -2.721 1.00 98.62 107 LEU A O 1
ATOM 830 N N . ALA A 1 108 ? -2.063 -0.528 -2.250 1.00 98.50 108 ALA A N 1
ATOM 831 C CA . ALA A 1 108 ? -2.485 -1.173 -1.017 1.00 98.50 108 ALA A CA 1
ATOM 832 C C . ALA A 1 108 ? -1.360 -1.052 0.013 1.00 98.50 108 ALA A C 1
ATOM 834 O O . ALA A 1 108 ? -0.189 -1.150 -0.346 1.00 98.50 108 ALA A O 1
ATOM 835 N N . GLY A 1 109 ? -1.715 -0.806 1.270 1.00 97.81 109 GLY A N 1
ATOM 836 C CA . GLY A 1 109 ? -0.780 -0.678 2.382 1.00 97.81 109 GLY A CA 1
ATOM 837 C C . GLY A 1 109 ? -0.654 -1.976 3.177 1.00 97.81 109 GLY A C 1
ATOM 838 O O . GLY A 1 109 ? -1.643 -2.664 3.426 1.00 97.81 109 GLY A O 1
ATOM 839 N N . GLY A 1 110 ? 0.559 -2.281 3.628 1.00 97.12 110 GLY A N 1
ATOM 840 C CA . GLY A 1 110 ? 0.851 -3.388 4.537 1.00 97.12 110 GLY A CA 1
ATOM 841 C C . GLY A 1 110 ? 2.023 -3.071 5.466 1.00 97.12 110 GLY A C 1
ATOM 842 O O . GLY A 1 110 ? 2.659 -2.028 5.338 1.00 97.12 110 GLY A O 1
ATOM 843 N N . SER A 1 111 ? 2.303 -3.963 6.418 1.00 97.19 111 SER A N 1
ATOM 844 C CA . SER A 1 111 ? 3.468 -3.848 7.312 1.00 97.19 111 SER A CA 1
ATOM 845 C C . SER A 1 111 ? 4.628 -4.769 6.937 1.00 97.19 111 SER A C 1
ATOM 847 O O . SER A 1 111 ? 5.726 -4.576 7.431 1.00 97.19 111 SER A O 1
ATOM 849 N N . ASP A 1 112 ? 4.399 -5.794 6.108 1.00 96.94 112 ASP A N 1
ATOM 850 C CA . ASP A 1 112 ? 5.368 -6.891 5.922 1.00 96.94 112 ASP A CA 1
ATOM 851 C C . ASP A 1 112 ? 5.820 -7.507 7.265 1.00 96.94 112 ASP A C 1
ATOM 853 O O . ASP A 1 112 ? 6.985 -7.819 7.506 1.00 96.94 112 ASP A O 1
ATOM 857 N N . SER A 1 113 ? 4.875 -7.644 8.202 1.00 95.38 113 SER A N 1
ATOM 858 C CA . SER A 1 113 ? 5.144 -8.241 9.511 1.00 95.38 113 SER A CA 1
ATOM 859 C C . SER A 1 113 ? 5.733 -9.656 9.360 1.00 95.38 113 SER A C 1
ATOM 861 O O . SER A 1 113 ? 5.232 -10.441 8.550 1.00 95.38 113 SER A O 1
ATOM 863 N N . PRO A 1 114 ? 6.764 -10.030 10.144 1.00 95.94 114 PRO A N 1
ATOM 864 C CA . PRO A 1 114 ? 7.279 -9.341 11.330 1.00 95.94 114 PRO A CA 1
ATOM 865 C C . PRO A 1 114 ? 8.464 -8.397 11.067 1.00 95.94 114 PRO A C 1
ATOM 867 O O . PRO A 1 114 ? 9.201 -8.114 12.009 1.00 95.94 114 PRO A O 1
ATOM 870 N N . VAL A 1 115 ? 8.704 -7.961 9.822 1.00 95.94 115 VAL A N 1
ATOM 871 C CA . VAL A 1 115 ? 9.773 -6.990 9.524 1.00 95.94 115 VAL A CA 1
ATOM 872 C C . VAL A 1 115 ? 9.464 -5.652 10.193 1.00 95.94 115 VAL A C 1
ATOM 874 O O . VAL A 1 115 ? 10.302 -5.162 10.944 1.00 95.94 115 VAL A O 1
ATOM 877 N N . GLU A 1 116 ? 8.248 -5.137 9.998 1.00 97.06 116 GLU A N 1
ATOM 878 C CA . GLU A 1 116 ? 7.720 -3.980 10.731 1.00 97.06 116 GLU A CA 1
ATOM 879 C C . GLU A 1 116 ? 6.535 -4.363 11.622 1.00 97.06 116 GLU A C 1
ATOM 881 O O . GLU A 1 116 ? 5.990 -5.479 11.579 1.00 97.06 116 GLU A O 1
ATOM 886 N N . GLU A 1 117 ? 6.114 -3.404 12.442 1.00 93.75 117 GLU A N 1
ATOM 887 C CA . GLU A 1 117 ? 4.992 -3.572 13.346 1.00 93.75 117 GLU A CA 1
ATOM 888 C C . GLU A 1 117 ? 3.673 -3.691 12.559 1.00 93.75 117 GLU A C 1
ATOM 890 O O . GLU A 1 117 ? 3.400 -2.879 11.667 1.00 93.75 117 GLU A O 1
ATOM 895 N N . PRO A 1 118 ? 2.797 -4.668 12.869 1.00 95.38 118 PRO A N 1
ATOM 896 C CA . PRO A 1 118 ? 1.464 -4.766 12.275 1.00 95.38 118 PRO A CA 1
ATOM 897 C C . PRO A 1 118 ? 0.510 -3.697 12.846 1.00 95.38 118 PRO A C 1
ATOM 899 O O . PRO A 1 118 ? -0.550 -4.013 13.379 1.00 95.38 118 PRO A O 1
ATOM 902 N N . ALA A 1 119 ? 0.893 -2.42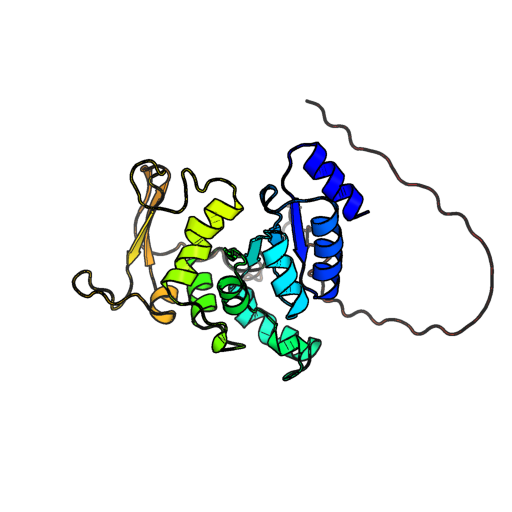4 12.718 1.00 95.62 119 ALA A N 1
ATOM 903 C CA . ALA A 1 119 ? 0.192 -1.241 13.205 1.00 95.62 119 ALA A CA 1
ATOM 904 C C . ALA A 1 119 ? -0.242 -0.349 12.019 1.00 95.62 119 ALA A C 1
ATOM 906 O O . ALA A 1 119 ? 0.520 0.513 11.571 1.00 95.62 119 ALA A O 1
ATOM 907 N N . PRO A 1 120 ? -1.466 -0.528 11.480 1.00 96.62 120 PRO A N 1
ATOM 908 C CA . PRO A 1 120 ? -1.945 0.237 10.326 1.00 96.62 120 PRO A CA 1
ATOM 909 C C . PRO A 1 120 ? -1.967 1.752 10.552 1.00 96.62 120 PRO A C 1
ATOM 911 O O . PRO A 1 120 ? -1.585 2.494 9.656 1.00 96.62 120 PRO A O 1
ATOM 914 N N . LEU A 1 121 ? -2.339 2.219 11.752 1.00 97.25 121 LEU A N 1
ATOM 915 C CA . LEU A 1 121 ? -2.362 3.654 12.080 1.00 97.25 121 LEU A CA 1
ATOM 916 C C . LEU A 1 121 ? -0.960 4.276 12.036 1.00 97.25 121 LEU A C 1
ATOM 918 O O . LEU A 1 121 ? -0.795 5.390 11.540 1.00 97.25 121 LEU A O 1
ATOM 922 N N . LEU A 1 122 ? 0.056 3.529 12.482 1.00 97.50 122 LEU A N 1
ATOM 923 C CA . LEU A 1 122 ? 1.454 3.940 12.378 1.00 97.50 122 LEU A CA 1
ATOM 924 C C . LEU A 1 122 ? 1.889 4.029 10.910 1.00 97.50 122 LEU A C 1
ATOM 926 O O . LEU A 1 122 ? 2.473 5.026 10.497 1.00 97.50 122 LEU A O 1
ATOM 930 N N . GLY A 1 123 ? 1.526 3.029 10.102 1.00 98.00 123 GLY A N 1
ATOM 931 C CA . GLY A 1 123 ? 1.800 3.037 8.666 1.00 98.00 123 GLY A CA 1
ATOM 932 C C . GLY A 1 123 ? 1.089 4.168 7.913 1.00 98.00 123 GLY A C 1
ATOM 933 O O . GLY A 1 123 ? 1.691 4.807 7.053 1.00 98.00 123 GLY A O 1
ATOM 934 N N . MET A 1 124 ? -0.161 4.484 8.263 1.00 98.38 124 MET A N 1
ATOM 935 C CA . MET A 1 124 ? -0.864 5.655 7.730 1.00 98.38 124 MET A CA 1
ATOM 936 C C . MET A 1 124 ? -0.122 6.949 8.073 1.00 98.38 124 MET A C 1
ATOM 938 O O . MET A 1 124 ? 0.106 7.778 7.193 1.00 98.38 124 MET A O 1
ATOM 942 N N . ALA A 1 125 ? 0.304 7.102 9.328 1.00 98.12 125 ALA A N 1
ATOM 943 C CA . ALA A 1 125 ? 1.059 8.269 9.760 1.00 98.12 125 ALA A CA 1
ATOM 944 C C . ALA A 1 125 ? 2.409 8.396 9.029 1.00 98.12 125 ALA A C 1
ATOM 946 O O . ALA A 1 125 ? 2.768 9.494 8.611 1.00 98.12 125 ALA A O 1
ATOM 947 N N . ASP A 1 126 ? 3.128 7.294 8.790 1.00 98.06 126 ASP A N 1
ATOM 948 C CA . ASP A 1 126 ? 4.378 7.301 8.012 1.00 98.06 126 ASP A CA 1
ATOM 949 C C . ASP A 1 126 ? 4.160 7.646 6.535 1.00 98.06 126 ASP A C 1
ATOM 951 O O . ASP A 1 126 ? 4.974 8.357 5.939 1.00 98.06 126 ASP A O 1
ATOM 955 N N . ALA A 1 127 ? 3.039 7.217 5.949 1.00 98.06 127 ALA A N 1
ATOM 956 C CA . ALA A 1 127 ? 2.656 7.621 4.599 1.00 98.06 127 ALA A CA 1
ATOM 957 C C . ALA A 1 127 ? 2.347 9.128 4.513 1.00 98.06 127 ALA A C 1
ATOM 959 O O . ALA A 1 127 ? 2.657 9.767 3.506 1.00 98.06 127 ALA A O 1
ATOM 960 N N . MET A 1 128 ? 1.757 9.697 5.569 1.00 97.88 128 MET A N 1
ATOM 961 C CA . MET A 1 128 ? 1.431 11.124 5.662 1.00 97.88 128 MET A CA 1
ATOM 962 C C . MET A 1 128 ? 2.649 12.001 5.974 1.00 97.88 128 MET A C 1
ATOM 964 O O . MET A 1 128 ? 2.746 13.111 5.457 1.00 97.88 128 MET A O 1
ATOM 968 N N . ASP A 1 129 ? 3.599 11.514 6.776 1.00 95.88 129 ASP A N 1
ATOM 969 C CA . ASP A 1 129 ? 4.808 12.263 7.144 1.00 95.88 129 ASP A CA 1
ATOM 970 C C . ASP A 1 129 ? 5.955 12.123 6.141 1.00 95.88 129 ASP A C 1
ATOM 972 O O . ASP A 1 129 ? 6.872 12.947 6.188 1.00 95.88 129 ASP A O 1
ATOM 976 N N . HIS A 1 130 ? 5.896 11.116 5.258 1.00 92.88 130 HIS A N 1
ATOM 977 C CA . HIS A 1 130 ? 6.901 10.710 4.267 1.00 92.88 130 HIS A CA 1
ATOM 978 C C . HIS A 1 130 ? 8.235 11.474 4.358 1.00 92.88 130 HIS A C 1
ATOM 980 O O . HIS A 1 130 ? 8.446 12.517 3.730 1.00 92.88 130 HIS A O 1
ATOM 986 N N . VAL A 1 131 ? 9.152 10.936 5.164 1.00 89.94 131 VAL A N 1
ATOM 987 C CA . VAL A 1 131 ? 10.344 11.661 5.639 1.00 89.94 131 VAL A CA 1
ATOM 988 C C . VAL A 1 131 ? 11.445 11.852 4.590 1.00 89.94 131 VAL A C 1
ATOM 990 O O . VAL A 1 131 ? 12.405 12.577 4.839 1.00 89.94 131 VAL A O 1
ATOM 993 N N . ILE A 1 132 ? 11.336 11.202 3.428 1.00 87.12 132 ILE A N 1
ATOM 994 C CA . ILE A 1 132 ? 12.346 11.292 2.362 1.00 87.12 132 ILE A CA 1
ATOM 995 C C . ILE A 1 132 ? 12.028 12.439 1.401 1.00 87.12 132 ILE A C 1
ATOM 997 O O . ILE A 1 132 ? 12.886 13.274 1.123 1.00 87.12 132 ILE A O 1
ATOM 1001 N N . HIS A 1 133 ? 10.790 12.473 0.907 1.00 88.81 133 HIS A N 1
ATOM 1002 C CA . HIS A 1 133 ? 10.313 13.423 -0.099 1.00 88.81 133 HIS A CA 1
ATOM 1003 C C . HIS A 1 133 ? 8.953 13.972 0.310 1.00 88.81 133 HIS A C 1
ATOM 1005 O O . HIS A 1 133 ? 7.974 13.230 0.310 1.00 88.81 133 HIS A O 1
ATOM 1011 N N . GLU A 1 134 ? 8.860 15.268 0.602 1.00 93.31 134 GLU A N 1
ATOM 1012 C CA . GLU A 1 134 ? 7.587 15.874 1.021 1.00 93.31 134 GLU A CA 1
ATOM 1013 C C . GLU A 1 134 ? 6.498 15.770 -0.054 1.00 93.31 134 GLU A C 1
ATOM 1015 O O . GLU A 1 134 ? 5.320 15.641 0.261 1.00 93.31 134 GLU A O 1
ATOM 1020 N N . VAL A 1 135 ? 6.895 15.778 -1.331 1.00 94.94 135 VAL A N 1
ATOM 1021 C CA . VAL A 1 135 ? 5.981 15.615 -2.475 1.00 94.94 135 VAL A CA 1
ATOM 1022 C C . VAL A 1 135 ? 5.318 14.235 -2.525 1.00 94.94 135 VAL A C 1
ATOM 1024 O O . VAL A 1 135 ? 4.285 14.088 -3.172 1.00 94.94 135 VAL A O 1
ATOM 1027 N N . GLU A 1 136 ? 5.881 13.246 -1.828 1.00 97.19 136 GLU A N 1
ATOM 1028 C CA . GLU A 1 136 ? 5.349 11.883 -1.740 1.00 97.19 136 GLU A CA 1
ATOM 1029 C C . GLU A 1 136 ? 4.466 11.661 -0.500 1.00 97.19 136 GLU A C 1
ATOM 1031 O O . GLU A 1 136 ? 3.932 10.567 -0.322 1.00 97.19 136 GLU A O 1
ATOM 1036 N N . ARG A 1 137 ? 4.257 12.693 0.334 1.00 98.00 137 ARG A N 1
ATOM 1037 C CA . ARG A 1 137 ? 3.321 12.642 1.466 1.00 98.00 137 ARG A CA 1
ATOM 1038 C C . ARG A 1 137 ? 1.892 12.445 0.983 1.00 98.00 137 ARG A C 1
ATOM 1040 O O . ARG A 1 137 ? 1.383 13.268 0.212 1.00 98.00 137 ARG A O 1
ATOM 1047 N N . LEU A 1 138 ? 1.240 11.406 1.492 1.00 98.38 138 LEU A N 1
ATOM 1048 C CA . LEU A 1 138 ? -0.182 11.164 1.280 1.00 98.38 138 LEU A CA 1
ATOM 1049 C C . LEU A 1 138 ? -1.031 12.070 2.178 1.00 98.38 138 LEU A C 1
ATOM 1051 O O . LEU A 1 138 ? -0.656 12.418 3.294 1.00 98.38 138 LEU A O 1
ATOM 1055 N N . THR A 1 139 ? -2.208 12.445 1.696 1.00 97.56 139 THR A N 1
ATOM 1056 C CA . THR A 1 139 ? -3.273 13.009 2.533 1.00 97.56 139 THR A CA 1
ATOM 1057 C C . THR A 1 139 ? -3.859 11.933 3.449 1.00 97.56 139 THR A C 1
ATOM 1059 O O . THR A 1 139 ? -3.713 10.740 3.185 1.00 97.56 139 THR A O 1
ATOM 1062 N N . PHE A 1 140 ? -4.591 12.336 4.494 1.00 96.44 140 PHE A N 1
ATOM 1063 C CA . PHE A 1 140 ? -5.315 11.390 5.353 1.00 96.44 140 PHE A CA 1
ATOM 1064 C C . PHE A 1 140 ? -6.226 10.450 4.547 1.00 96.44 140 PHE A C 1
ATOM 1066 O O . PHE A 1 140 ? -6.215 9.244 4.767 1.00 96.44 140 PHE A O 1
ATOM 1073 N N . ALA A 1 141 ? -6.982 10.991 3.584 1.00 96.81 141 ALA A N 1
ATOM 1074 C CA . ALA A 1 141 ? -7.890 10.201 2.756 1.00 96.81 141 ALA A CA 1
ATOM 1075 C C . ALA A 1 141 ? -7.136 9.184 1.885 1.00 96.81 141 ALA A C 1
ATOM 1077 O O . ALA A 1 141 ? -7.544 8.031 1.810 1.00 96.81 141 ALA A O 1
ATOM 1078 N N . GLU A 1 142 ? -6.014 9.577 1.274 1.00 98.38 142 GLU A N 1
ATOM 1079 C CA . GLU A 1 142 ? -5.165 8.658 0.502 1.00 98.38 142 GLU A CA 1
ATOM 1080 C C . GLU A 1 142 ? -4.542 7.577 1.401 1.00 98.38 142 GLU A C 1
ATOM 1082 O O . GLU A 1 142 ? -4.531 6.405 1.033 1.00 98.38 142 GLU A O 1
ATOM 1087 N N . ALA A 1 143 ? -4.063 7.942 2.594 1.00 98.44 143 ALA A N 1
ATOM 1088 C CA . ALA A 1 143 ? -3.507 6.991 3.555 1.00 98.44 143 ALA A CA 1
ATOM 1089 C C . ALA A 1 143 ? -4.567 6.000 4.072 1.00 98.44 143 ALA A C 1
ATOM 1091 O O . ALA A 1 143 ? -4.296 4.805 4.184 1.00 98.44 143 ALA A O 1
ATOM 1092 N N . LEU A 1 144 ? -5.786 6.471 4.346 1.00 97.88 144 LEU A N 1
ATOM 1093 C CA . LEU A 1 144 ? -6.906 5.615 4.734 1.00 97.88 144 LEU A CA 1
ATOM 1094 C C . LEU A 1 144 ? -7.299 4.674 3.590 1.00 97.88 144 LEU A C 1
ATOM 1096 O O . LEU A 1 144 ? -7.497 3.483 3.826 1.00 97.88 144 LEU A O 1
ATOM 1100 N N . GLU A 1 145 ? -7.370 5.185 2.357 1.00 98.38 145 GLU A N 1
ATOM 1101 C CA . GLU A 1 145 ? -7.723 4.409 1.163 1.00 98.38 145 GLU A CA 1
ATOM 1102 C C . GLU A 1 145 ? -6.776 3.215 0.988 1.00 98.38 145 GLU A C 1
ATOM 1104 O O . GLU A 1 145 ? -7.245 2.084 0.858 1.00 98.38 145 GLU A O 1
ATOM 1109 N N . ILE A 1 146 ? -5.451 3.415 1.054 1.00 98.56 146 ILE A N 1
ATOM 1110 C CA . ILE A 1 146 ? -4.497 2.312 0.834 1.00 98.56 146 ILE A CA 1
ATOM 1111 C C . ILE A 1 146 ? -4.615 1.198 1.886 1.00 98.56 146 ILE A C 1
ATOM 1113 O O . ILE A 1 146 ? -4.378 0.038 1.556 1.00 98.56 146 ILE A O 1
ATOM 1117 N N . TYR A 1 147 ? -5.013 1.516 3.121 1.00 98.50 147 TYR A N 1
ATOM 1118 C CA . TYR A 1 147 ? -5.194 0.537 4.201 1.00 98.50 147 TYR A CA 1
ATOM 1119 C C . TYR A 1 147 ? -6.614 -0.048 4.280 1.00 98.50 147 TYR A C 1
ATOM 1121 O O . TYR A 1 147 ? -6.844 -0.970 5.060 1.00 98.50 147 TYR A O 1
ATOM 1129 N N . THR A 1 148 ? -7.560 0.448 3.477 1.00 98.56 148 THR A N 1
ATOM 1130 C CA . THR A 1 148 ? -8.960 -0.006 3.474 1.00 98.56 148 THR A CA 1
ATOM 1131 C C . THR A 1 148 ? -9.392 -0.461 2.079 1.00 98.56 148 THR A C 1
ATOM 1133 O O . THR A 1 148 ? -9.122 -1.601 1.698 1.00 98.56 148 THR A O 1
ATOM 1136 N N . ALA A 1 149 ? -10.041 0.395 1.290 1.00 98.44 149 ALA A N 1
ATOM 1137 C CA . ALA A 1 149 ? -10.559 0.056 -0.034 1.00 98.44 149 ALA A CA 1
ATOM 1138 C C . ALA A 1 149 ? -9.457 -0.368 -1.023 1.00 98.44 149 ALA A C 1
ATOM 1140 O O . ALA A 1 149 ? -9.657 -1.308 -1.794 1.00 98.44 149 ALA A O 1
ATOM 1141 N N . GLY A 1 150 ? -8.273 0.245 -0.960 1.00 98.31 150 GLY A N 1
ATOM 1142 C CA . GLY A 1 150 ? -7.103 -0.145 -1.749 1.00 98.31 150 GLY A CA 1
ATOM 1143 C C . GLY A 1 150 ? -6.620 -1.558 -1.417 1.00 98.31 150 GLY A C 1
ATOM 1144 O O . GLY A 1 150 ? -6.412 -2.373 -2.320 1.00 98.31 150 GLY A O 1
ATOM 1145 N N . ALA A 1 151 ? -6.536 -1.895 -0.126 1.00 98.12 151 ALA A N 1
ATOM 1146 C CA . ALA A 1 151 ? -6.210 -3.245 0.336 1.00 98.12 151 ALA A CA 1
ATOM 1147 C C . ALA A 1 151 ? -7.295 -4.271 -0.039 1.00 98.12 151 ALA A C 1
ATOM 1149 O O . ALA A 1 151 ? -6.971 -5.370 -0.490 1.00 98.12 151 ALA A O 1
ATOM 1150 N N . ALA A 1 152 ? -8.579 -3.913 0.061 1.00 98.38 152 ALA A N 1
ATOM 1151 C CA . ALA A 1 152 ? -9.683 -4.769 -0.377 1.00 98.38 152 ALA A CA 1
ATOM 1152 C C . ALA A 1 152 ? -9.627 -5.047 -1.890 1.00 98.38 152 ALA A C 1
ATOM 1154 O O . ALA A 1 152 ? -9.767 -6.196 -2.313 1.00 98.38 152 ALA A O 1
ATOM 1155 N N . PHE A 1 153 ? -9.331 -4.029 -2.702 1.00 98.19 153 PHE A N 1
ATOM 1156 C CA . PHE A 1 153 ? -9.132 -4.174 -4.145 1.00 98.19 153 PHE A CA 1
ATOM 1157 C C . PHE A 1 153 ? -7.922 -5.059 -4.474 1.00 98.19 153 PHE A C 1
ATOM 1159 O O . PHE A 1 153 ? -7.997 -5.942 -5.335 1.00 98.19 153 PHE A O 1
ATOM 1166 N N . ALA A 1 154 ? -6.810 -4.876 -3.758 1.00 97.69 154 ALA A N 1
ATOM 1167 C CA . ALA A 1 154 ? -5.636 -5.737 -3.869 1.00 97.69 154 ALA A CA 1
ATOM 1168 C C . ALA A 1 154 ? -5.933 -7.183 -3.462 1.00 97.69 154 ALA A C 1
ATOM 1170 O O . ALA A 1 154 ? -5.416 -8.102 -4.087 1.00 97.69 154 ALA A O 1
ATOM 1171 N N . ALA A 1 155 ? -6.826 -7.403 -2.498 1.00 96.81 155 ALA A N 1
ATOM 1172 C CA . ALA A 1 155 ? -7.296 -8.728 -2.111 1.00 96.81 155 ALA A CA 1
ATOM 1173 C C . ALA A 1 155 ? -8.319 -9.322 -3.097 1.00 96.81 155 ALA A C 1
ATOM 1175 O O . ALA A 1 155 ? -8.461 -10.542 -3.141 1.00 96.81 155 ALA A O 1
ATOM 1176 N N . GLY A 1 156 ? -8.944 -8.520 -3.967 1.00 96.81 156 GLY A N 1
ATOM 1177 C CA . GLY A 1 156 ? -10.049 -8.966 -4.829 1.00 96.81 156 GLY A CA 1
ATOM 1178 C C . GLY A 1 156 ? -11.352 -9.167 -4.047 1.00 96.81 156 GLY A C 1
ATOM 1179 O O . GLY A 1 156 ? -12.098 -10.107 -4.312 1.00 96.81 156 GLY A O 1
ATOM 1180 N N . ALA A 1 157 ? -11.555 -8.346 -3.017 1.00 97.81 157 ALA A N 1
ATOM 1181 C CA . ALA A 1 157 ? -12.698 -8.370 -2.111 1.00 97.81 157 ALA A CA 1
ATOM 1182 C C . ALA A 1 157 ? -13.366 -6.987 -2.003 1.00 97.81 157 ALA A C 1
ATOM 1184 O O . ALA A 1 157 ? -14.066 -6.704 -1.030 1.00 97.81 157 ALA A O 1
ATOM 1185 N N . GLU A 1 158 ? -13.132 -6.104 -2.979 1.00 97.94 158 GLU A N 1
ATOM 1186 C CA . GLU A 1 158 ? -13.698 -4.752 -3.027 1.00 97.94 158 GLU A CA 1
ATOM 1187 C C . GLU A 1 158 ? -15.227 -4.717 -3.167 1.00 97.94 158 GLU A C 1
ATOM 1189 O O . GLU A 1 158 ? -15.829 -3.660 -3.027 1.00 97.94 158 GLU A O 1
ATOM 1194 N N . ASP A 1 159 ? -15.854 -5.858 -3.454 1.00 98.00 159 ASP A N 1
ATOM 1195 C CA . ASP A 1 159 ? -17.304 -6.040 -3.497 1.00 98.00 159 ASP A CA 1
ATOM 1196 C C . ASP A 1 159 ? -17.934 -6.161 -2.101 1.00 98.00 159 ASP A C 1
ATOM 1198 O O . ASP A 1 159 ? -19.153 -6.069 -1.972 1.00 98.00 159 ASP A O 1
ATOM 1202 N N . ARG A 1 160 ? -17.122 -6.392 -1.059 1.00 98.12 160 ARG A N 1
ATOM 1203 C CA . ARG A 1 160 ? -17.611 -6.650 0.304 1.00 98.12 160 ARG A CA 1
ATOM 1204 C C . ARG A 1 160 ? -16.754 -6.085 1.440 1.00 98.12 160 ARG A C 1
ATOM 1206 O O . ARG A 1 160 ? -17.217 -6.099 2.575 1.00 98.12 160 ARG A O 1
ATOM 1213 N N . LEU A 1 161 ? -15.531 -5.618 1.182 1.00 98.38 161 LEU A N 1
ATOM 1214 C CA . LEU A 1 161 ? -14.601 -5.079 2.187 1.00 98.38 161 LEU A CA 1
ATOM 1215 C C . LEU A 1 161 ? -14.122 -3.662 1.844 1.00 98.38 161 LEU A C 1
ATOM 1217 O O . LEU A 1 161 ? -14.191 -3.216 0.701 1.00 98.38 161 LEU A O 1
ATOM 1221 N N . GLY A 1 162 ? -13.569 -2.981 2.851 1.00 97.06 162 GLY A N 1
ATOM 1222 C CA . GLY A 1 162 ? -12.830 -1.724 2.690 1.00 97.06 162 GLY A CA 1
ATOM 1223 C C . GLY A 1 162 ? -13.686 -0.457 2.654 1.00 97.06 162 GLY A C 1
ATOM 1224 O O . GLY A 1 162 ? -13.128 0.629 2.532 1.00 97.06 162 GLY A O 1
ATOM 1225 N N . ARG A 1 163 ? -15.014 -0.569 2.774 1.00 97.56 163 ARG A N 1
ATOM 1226 C CA . ARG A 1 163 ? -15.952 0.564 2.796 1.00 97.56 163 ARG A CA 1
ATOM 1227 C C . ARG A 1 163 ? -17.041 0.361 3.841 1.00 97.56 163 ARG A C 1
ATOM 1229 O O . ARG A 1 163 ? -17.457 -0.765 4.093 1.00 97.56 163 ARG A O 1
ATOM 1236 N N . LEU A 1 164 ? -17.538 1.470 4.387 1.00 96.25 164 LEU A N 1
ATOM 1237 C CA . LEU A 1 164 ? -18.706 1.505 5.269 1.00 96.25 164 LEU A CA 1
ATOM 1238 C C . LEU A 1 164 ? -19.927 1.990 4.482 1.00 96.25 164 LEU A C 1
ATOM 1240 O O . LEU A 1 164 ? -20.344 3.140 4.590 1.00 96.25 164 LEU A O 1
ATOM 1244 N N . GLU A 1 165 ? -20.476 1.100 3.657 1.00 96.38 165 GLU A N 1
ATOM 1245 C CA . GLU A 1 165 ? -21.631 1.355 2.790 1.00 96.38 165 GLU A CA 1
ATOM 1246 C C . GLU A 1 165 ? -22.614 0.164 2.849 1.00 96.38 165 GLU A C 1
ATOM 1248 O O . GLU A 1 165 ? -22.192 -0.969 3.108 1.00 96.38 165 GLU A O 1
ATOM 1253 N N . PRO A 1 166 ? -23.927 0.363 2.609 1.00 97.31 166 PRO A N 1
ATOM 1254 C CA . PRO A 1 166 ? -24.878 -0.746 2.538 1.00 97.31 166 PRO A CA 1
ATOM 1255 C C . PRO A 1 166 ? -24.443 -1.821 1.529 1.00 97.31 166 PRO A C 1
ATOM 1257 O O . PRO A 1 166 ? -24.161 -1.516 0.374 1.00 97.31 166 PRO A O 1
ATOM 1260 N N . GLY A 1 167 ? -24.422 -3.083 1.965 1.00 96.62 167 GLY A N 1
ATOM 1261 C CA . GLY A 1 167 ? -23.976 -4.229 1.160 1.00 96.62 167 GLY A CA 1
ATOM 1262 C C . GLY A 1 167 ? -22.552 -4.709 1.468 1.00 96.62 167 GLY A C 1
ATOM 1263 O O . GLY A 1 167 ? -22.227 -5.845 1.134 1.00 96.62 167 GLY A O 1
ATOM 1264 N N . PHE A 1 168 ? -21.741 -3.907 2.162 1.00 98.38 168 PHE A N 1
ATOM 1265 C CA . PHE A 1 168 ? -20.408 -4.298 2.628 1.00 98.38 168 PHE A CA 1
ATOM 1266 C C . PHE A 1 168 ? -20.470 -4.988 3.997 1.00 98.38 168 PHE A C 1
ATOM 1268 O O . PHE A 1 168 ? -21.425 -4.825 4.762 1.00 98.38 168 PHE A O 1
ATOM 1275 N N . LEU A 1 169 ? -19.437 -5.768 4.319 1.00 98.31 169 LEU A N 1
ATOM 1276 C CA . LEU A 1 169 ? -19.254 -6.319 5.658 1.00 98.31 169 LEU A CA 1
ATOM 1277 C C . LEU A 1 169 ? -19.010 -5.179 6.651 1.00 98.31 169 LEU A C 1
ATOM 1279 O O . LEU A 1 169 ? -18.255 -4.248 6.376 1.00 98.31 169 LEU A O 1
ATOM 1283 N N . ALA A 1 170 ? -19.638 -5.273 7.822 1.00 97.62 170 ALA A N 1
ATOM 1284 C CA . ALA A 1 170 ? -19.484 -4.302 8.902 1.00 97.62 170 ALA A CA 1
ATOM 1285 C C . ALA A 1 170 ? -18.161 -4.519 9.665 1.00 97.62 170 ALA A C 1
ATOM 1287 O O . ALA A 1 170 ? -18.158 -4.881 10.845 1.00 97.62 170 ALA A O 1
ATOM 1288 N N . ASP A 1 171 ? -17.051 -4.324 8.956 1.00 97.62 171 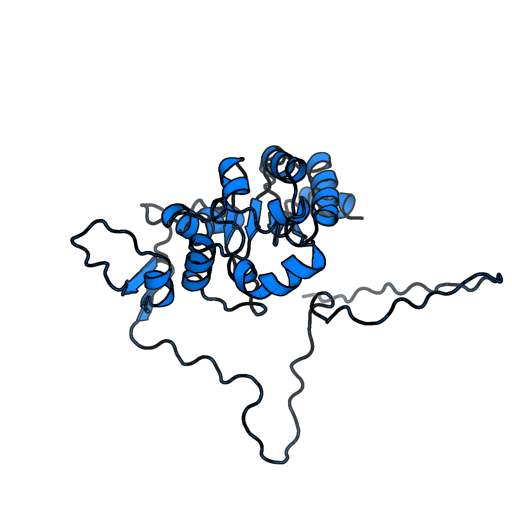ASP A N 1
ATOM 1289 C CA . ASP A 1 171 ? -15.687 -4.342 9.479 1.00 97.62 171 ASP A CA 1
ATOM 1290 C C . ASP A 1 171 ? -15.273 -2.894 9.760 1.00 97.62 171 ASP A C 1
ATOM 1292 O O . ASP A 1 171 ? -15.052 -2.113 8.832 1.00 97.62 171 ASP A O 1
ATOM 1296 N N . LEU A 1 172 ? -15.215 -2.503 11.034 1.00 96.00 172 LEU A N 1
ATOM 1297 C CA . LEU A 1 172 ? -14.910 -1.124 11.424 1.00 96.00 172 LEU A CA 1
ATOM 1298 C C . LEU A 1 172 ? -14.108 -1.057 12.716 1.00 96.00 172 LEU A C 1
ATOM 1300 O O . LEU A 1 172 ? -14.171 -1.948 13.564 1.00 96.00 172 LEU A O 1
ATOM 1304 N N . VAL A 1 173 ? -13.375 0.042 12.863 1.00 95.12 173 VAL A N 1
ATOM 1305 C CA . VAL A 1 173 ? -12.581 0.346 14.049 1.00 95.12 173 VAL A CA 1
ATOM 1306 C C . VAL A 1 173 ? -13.067 1.667 14.627 1.00 95.12 173 VAL A C 1
ATOM 1308 O O . VAL A 1 173 ? -13.171 2.661 13.911 1.00 95.12 173 VAL A O 1
ATOM 1311 N N . VAL A 1 174 ? -13.361 1.675 15.924 1.00 93.94 174 VAL A N 1
ATOM 1312 C CA . VAL A 1 174 ? -13.679 2.891 16.675 1.00 93.94 174 VAL A CA 1
ATOM 1313 C C . VAL A 1 174 ? -12.397 3.374 17.335 1.00 93.94 174 VAL A C 1
ATOM 1315 O O . VAL A 1 174 ? -11.748 2.619 18.061 1.00 93.94 174 VAL A O 1
ATOM 1318 N N . LEU A 1 175 ? -12.025 4.624 17.072 1.00 92.25 175 LEU A N 1
ATOM 1319 C CA . LEU A 1 175 ? -10.779 5.222 17.541 1.00 92.25 175 LEU A CA 1
ATOM 1320 C C . LEU A 1 1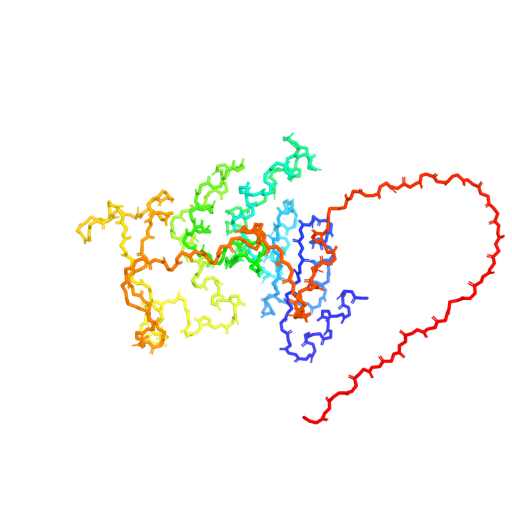75 ? -11.060 6.399 18.472 1.00 92.25 175 LEU A C 1
ATOM 1322 O O . LEU A 1 175 ? -11.947 7.207 18.207 1.00 92.25 175 LEU A O 1
ATOM 1326 N N . GLN A 1 176 ? -10.249 6.533 19.517 1.00 90.56 176 GLN A N 1
ATOM 1327 C CA . GLN A 1 176 ? -10.070 7.794 20.220 1.00 90.56 176 GLN A CA 1
ATOM 1328 C C . GLN A 1 176 ? -8.867 8.508 19.616 1.00 90.56 176 GLN A C 1
ATOM 1330 O O . GLN A 1 176 ? -7.753 7.984 19.651 1.00 90.56 176 GLN A O 1
ATOM 1335 N N . VAL A 1 177 ? -9.091 9.704 19.080 1.00 89.44 177 VAL A N 1
ATOM 1336 C CA . VAL A 1 177 ? -8.053 10.498 18.424 1.00 89.44 177 VAL A CA 1
ATOM 1337 C C . VAL A 1 177 ? -8.005 11.878 19.065 1.00 89.44 177 VAL A C 1
ATOM 1339 O O . VAL A 1 177 ? -9.029 12.546 19.188 1.00 89.44 177 VAL A O 1
ATOM 1342 N N . ALA A 1 178 ? -6.825 12.289 19.524 1.00 86.56 178 ALA A N 1
ATOM 1343 C CA . ALA A 1 178 ? -6.658 13.573 20.194 1.00 86.56 178 ALA A CA 1
ATOM 1344 C C . ALA A 1 178 ? -6.948 14.738 19.233 1.00 86.56 178 ALA A C 1
ATOM 1346 O O . ALA A 1 178 ? -6.471 14.742 18.100 1.00 86.56 178 ALA A O 1
ATOM 1347 N N . GLY A 1 179 ? -7.710 15.732 19.699 1.00 80.31 179 GLY A N 1
ATOM 1348 C CA . GLY A 1 179 ? -8.035 16.930 18.917 1.00 80.31 179 GLY A CA 1
ATOM 1349 C C . GLY A 1 179 ? -9.074 16.717 17.812 1.00 80.31 179 GLY A C 1
ATOM 1350 O O . GLY A 1 179 ? -9.321 17.641 17.045 1.00 80.31 179 GLY A O 1
ATOM 1351 N N . VAL A 1 180 ? -9.685 15.529 17.733 1.00 78.56 180 VAL A N 1
ATOM 1352 C CA . VAL A 1 180 ? -10.823 15.248 16.851 1.00 78.56 180 VAL A CA 1
ATOM 1353 C C . VAL A 1 180 ? -12.055 15.046 17.726 1.00 78.56 180 VAL A C 1
ATOM 1355 O O . VAL A 1 180 ? -12.436 13.925 18.064 1.00 78.56 180 VAL A O 1
ATOM 1358 N N . ASP A 1 181 ? -12.675 16.156 18.110 1.00 65.75 181 ASP A N 1
ATOM 1359 C CA . ASP A 1 181 ? -13.947 16.142 18.820 1.00 65.75 181 ASP A CA 1
ATOM 1360 C C . ASP A 1 181 ? -15.040 16.163 17.751 1.00 65.75 181 ASP A C 1
ATOM 1362 O O . ASP A 1 181 ? -15.056 17.068 16.921 1.00 65.75 181 ASP A O 1
ATOM 1366 N N . GLY A 1 182 ? -15.935 15.166 17.731 1.00 60.69 182 GLY A N 1
ATOM 1367 C CA . GLY A 1 182 ? -16.873 14.867 16.627 1.00 60.69 182 GLY A CA 1
ATOM 1368 C C . GLY A 1 182 ? -17.840 15.979 16.169 1.00 60.69 182 GLY A C 1
ATOM 1369 O O . GLY A 1 182 ? -18.742 15.711 15.380 1.00 60.69 182 GLY A O 1
ATOM 1370 N N . ALA A 1 183 ? -17.670 17.205 16.663 1.00 55.84 183 ALA A N 1
ATOM 1371 C CA . ALA A 1 183 ? -18.322 18.431 16.227 1.00 55.84 183 ALA A CA 1
ATOM 1372 C C . ALA A 1 183 ? -17.511 19.241 15.185 1.00 55.84 183 ALA A C 1
ATOM 1374 O O . ALA A 1 183 ? -18.121 20.026 14.460 1.00 55.84 183 ALA A O 1
ATOM 1375 N N . GLU A 1 184 ? -16.186 19.059 15.064 1.00 53.41 184 GLU A N 1
ATOM 1376 C CA . GLU A 1 184 ? -15.354 19.754 14.064 1.00 53.41 184 GLU A CA 1
ATOM 1377 C C . GLU A 1 184 ? -14.814 18.801 12.987 1.00 53.41 184 GLU A C 1
ATOM 1379 O O . GLU A 1 184 ? -14.292 17.724 13.259 1.00 53.41 184 GLU A O 1
ATOM 1384 N N . ALA A 1 185 ? -14.933 19.219 11.723 1.00 59.97 185 ALA A N 1
ATOM 1385 C CA . ALA A 1 185 ? -14.580 18.455 10.523 1.00 59.97 185 ALA A CA 1
ATOM 1386 C C . ALA A 1 185 ? -13.060 18.313 10.280 1.00 59.97 185 ALA A C 1
ATOM 1388 O O . ALA A 1 185 ? -12.627 18.160 9.134 1.00 59.97 185 ALA A O 1
ATOM 1389 N N . GLN A 1 186 ? -12.233 18.419 11.322 1.00 76.75 186 GLN A N 1
ATOM 1390 C CA . GLN A 1 186 ? -10.787 18.330 11.174 1.00 76.75 186 GLN A CA 1
ATOM 1391 C C . GLN A 1 186 ? -10.354 16.862 11.167 1.00 76.75 186 GLN A C 1
ATOM 1393 O O . GLN A 1 186 ? -10.485 16.142 12.153 1.00 76.75 186 GLN A O 1
ATOM 1398 N N . LEU A 1 187 ? -9.851 16.411 10.017 1.00 87.62 187 LEU A N 1
ATOM 1399 C CA . LEU A 1 187 ? -9.230 15.095 9.888 1.00 87.62 187 LEU A CA 1
ATOM 1400 C C . LEU A 1 187 ? -7.954 15.038 10.743 1.00 87.62 187 LEU A C 1
ATOM 1402 O O . LEU A 1 187 ? -7.243 16.045 10.823 1.00 87.62 187 LEU A O 1
ATOM 1406 N N . PRO A 1 188 ? -7.635 13.884 11.351 1.00 91.19 188 PRO A N 1
ATOM 1407 C CA . PRO A 1 188 ? -6.447 13.763 12.179 1.00 91.19 188 PRO A CA 1
ATOM 1408 C C . PRO A 1 188 ? -5.174 13.899 11.344 1.00 91.19 188 PRO A C 1
ATOM 1410 O O . PRO A 1 188 ? -5.093 13.414 10.212 1.00 91.19 188 PRO A O 1
ATOM 1413 N N . ASP A 1 189 ? -4.170 14.549 11.926 1.00 93.25 189 ASP A N 1
ATOM 1414 C CA . ASP A 1 189 ? -2.822 14.573 11.374 1.00 93.25 189 ASP A CA 1
ATOM 1415 C C . ASP A 1 189 ? -2.047 13.290 11.730 1.00 93.25 189 ASP A C 1
ATOM 1417 O O . ASP A 1 189 ? -2.526 12.399 12.440 1.00 93.25 189 ASP A O 1
ATOM 1421 N N . SER A 1 190 ? -0.829 13.175 11.206 1.00 94.75 190 SER A N 1
ATOM 1422 C CA . SER A 1 190 ? 0.043 12.023 11.434 1.00 94.75 190 SER A CA 1
ATOM 1423 C C . SER A 1 190 ? 0.383 11.820 12.912 1.00 94.75 190 SER A C 1
ATOM 1425 O O . SER A 1 190 ? 0.432 10.682 13.375 1.00 94.75 190 SER A O 1
ATOM 1427 N N . LYS A 1 191 ? 0.575 12.898 13.681 1.00 94.56 191 LYS A N 1
ATOM 1428 C CA . LYS A 1 191 ? 0.854 12.811 15.117 1.00 94.56 191 LYS A CA 1
ATOM 1429 C C . LYS A 1 191 ? -0.346 12.230 15.863 1.00 94.56 191 LYS A C 1
ATOM 1431 O O . LYS A 1 191 ? -0.183 11.275 16.620 1.00 94.56 191 LYS A O 1
ATOM 1436 N N . ALA A 1 192 ? -1.540 12.760 15.612 1.00 93.81 192 ALA A N 1
ATOM 1437 C CA . ALA A 1 192 ? -2.771 12.285 16.224 1.00 93.81 192 ALA A CA 1
ATOM 1438 C C . ALA A 1 192 ? -3.034 10.806 15.894 1.00 93.81 192 ALA A C 1
ATOM 1440 O O . ALA A 1 192 ? -3.479 10.062 16.763 1.00 93.81 192 ALA A O 1
ATOM 1441 N N . LEU A 1 193 ? -2.694 10.349 14.681 1.00 94.88 193 LEU A N 1
ATOM 1442 C CA . LEU A 1 193 ? -2.783 8.934 14.302 1.00 94.88 193 LEU A CA 1
ATOM 1443 C C . LEU A 1 193 ? -1.802 8.023 15.047 1.00 94.88 193 LEU A C 1
ATOM 1445 O O . LEU A 1 193 ? -2.176 6.908 15.406 1.00 94.88 193 LEU A O 1
ATOM 1449 N N . ARG A 1 194 ? -0.569 8.474 15.306 1.00 95.19 194 ARG A N 1
ATOM 1450 C CA . ARG A 1 194 ? 0.422 7.705 16.090 1.00 95.19 194 ARG A CA 1
ATOM 1451 C C . ARG A 1 194 ? 0.003 7.524 17.544 1.00 95.19 194 ARG A C 1
ATOM 1453 O O . ARG A 1 194 ? 0.362 6.532 18.168 1.00 95.19 194 ARG A O 1
ATOM 1460 N N . GLU A 1 195 ? -0.727 8.498 18.074 1.00 94.19 195 GLU A N 1
ATOM 1461 C CA . GLU A 1 195 ? -1.198 8.534 19.462 1.00 94.19 195 GLU A CA 1
ATOM 1462 C C . GLU A 1 195 ? -2.632 7.991 19.614 1.00 94.19 195 GLU A C 1
ATOM 1464 O O . GLU A 1 195 ? -3.131 7.865 20.736 1.00 94.19 195 GLU A O 1
ATOM 1469 N N . ALA A 1 196 ? -3.301 7.666 18.501 1.00 93.25 196 ALA A N 1
ATOM 1470 C CA . ALA A 1 196 ? -4.678 7.199 18.489 1.00 93.25 196 ALA A CA 1
ATOM 1471 C C . ALA A 1 196 ? -4.829 5.861 19.221 1.00 93.25 196 ALA A C 1
ATOM 1473 O O . ALA A 1 196 ? -4.012 4.947 19.092 1.00 93.25 196 ALA A O 1
ATOM 1474 N N . GLN A 1 197 ? -5.926 5.727 19.959 1.00 91.31 197 GLN A N 1
ATOM 1475 C CA . GLN A 1 197 ? -6.245 4.509 20.695 1.00 91.31 197 GLN A CA 1
ATOM 1476 C C . GLN A 1 197 ? -7.389 3.774 20.014 1.00 91.31 197 GLN A C 1
ATOM 1478 O O . GLN A 1 197 ? -8.428 4.361 19.715 1.00 91.31 197 GLN A O 1
ATOM 1483 N N . VAL A 1 198 ? -7.213 2.472 19.806 1.00 93.06 198 VAL A N 1
ATOM 1484 C CA . VAL A 1 198 ? -8.300 1.599 19.368 1.00 93.06 198 VAL A CA 1
ATOM 1485 C C . VAL A 1 198 ? -9.227 1.359 20.553 1.00 93.06 198 VAL A C 1
ATOM 1487 O O . VAL A 1 198 ? -8.823 0.772 21.554 1.00 93.06 198 VAL A O 1
ATOM 1490 N N . LEU A 1 199 ? -10.461 1.842 20.443 1.00 93.38 199 LEU A N 1
ATOM 1491 C CA . LEU A 1 199 ? -11.504 1.610 21.435 1.00 93.38 199 LEU A CA 1
ATOM 1492 C C . LEU A 1 199 ? -12.231 0.306 21.141 1.00 93.38 199 LEU A C 1
ATOM 1494 O O . LEU A 1 199 ? -12.407 -0.513 22.034 1.00 93.38 199 LEU A O 1
ATOM 1498 N N . GLU A 1 200 ? -12.642 0.099 19.892 1.00 96.00 200 GLU A N 1
ATOM 1499 C CA . GLU A 1 200 ? -13.421 -1.073 19.504 1.00 96.00 200 GLU A CA 1
ATOM 1500 C C . GLU A 1 200 ? -13.018 -1.557 18.115 1.00 96.00 200 GLU A C 1
ATOM 1502 O O . GLU A 1 200 ? -12.662 -0.762 17.244 1.00 96.00 200 GLU A O 1
ATOM 1507 N N . VAL A 1 201 ? -13.109 -2.867 17.898 1.00 96.56 201 VAL A N 1
ATOM 1508 C CA . VAL A 1 201 ? -12.985 -3.474 16.568 1.00 96.56 201 VAL A CA 1
ATOM 1509 C C . VAL A 1 201 ? -14.185 -4.369 16.345 1.00 96.56 201 VAL A C 1
ATOM 1511 O O . VAL A 1 201 ? -14.474 -5.248 17.163 1.00 96.56 201 VAL A O 1
ATOM 1514 N N . TYR A 1 202 ? -14.849 -4.171 15.214 1.00 97.12 202 TYR A N 1
ATOM 1515 C CA . TYR A 1 202 ? -15.911 -5.035 14.732 1.00 97.12 202 TYR A CA 1
ATOM 1516 C C . TYR A 1 202 ? -15.433 -5.773 13.492 1.00 97.12 202 TYR A C 1
ATOM 1518 O O . TYR A 1 202 ? -14.824 -5.180 12.605 1.00 97.12 202 TYR A O 1
ATOM 1526 N N . VAL A 1 203 ? -15.740 -7.065 13.432 1.00 97.31 203 VAL A N 1
ATOM 1527 C CA . VAL A 1 203 ? -15.536 -7.909 12.254 1.00 97.31 203 VAL A CA 1
ATOM 1528 C C . VAL A 1 203 ? -16.875 -8.544 11.920 1.00 97.31 203 VAL A C 1
ATOM 1530 O O . VAL A 1 203 ? -17.473 -9.236 12.746 1.00 97.31 203 VAL A O 1
ATOM 1533 N N . GLN A 1 204 ? -17.371 -8.274 10.719 1.00 96.62 204 GLN A N 1
ATOM 1534 C CA . GLN A 1 204 ? -18.668 -8.701 10.205 1.00 96.62 204 GLN A CA 1
ATOM 1535 C C . GLN A 1 204 ? -19.812 -8.326 11.158 1.00 96.62 204 GLN A C 1
ATOM 1537 O O . GLN A 1 204 ? -20.712 -9.121 11.431 1.00 96.62 204 GLN A O 1
ATOM 1542 N N . GLY A 1 205 ? -19.744 -7.117 11.722 1.00 95.88 205 GLY A N 1
ATOM 1543 C CA . GLY A 1 205 ? -20.721 -6.582 12.673 1.00 95.88 205 GLY A CA 1
ATOM 1544 C C . GLY A 1 205 ? -20.623 -7.162 14.085 1.00 95.88 205 GLY A C 1
ATOM 1545 O O . GLY A 1 205 ? -21.422 -6.804 14.948 1.00 95.88 205 GLY A O 1
ATOM 1546 N N . ARG A 1 206 ? -19.658 -8.047 14.356 1.00 96.62 206 ARG A N 1
ATOM 1547 C CA . ARG A 1 206 ? -19.423 -8.612 15.688 1.00 96.62 206 ARG A CA 1
ATOM 1548 C C . ARG A 1 206 ? -18.284 -7.870 16.367 1.00 96.62 206 ARG A C 1
ATOM 1550 O O . ARG A 1 206 ? -17.188 -7.813 15.821 1.00 96.62 206 ARG A O 1
ATOM 1557 N N . LEU A 1 207 ? -18.528 -7.368 17.573 1.00 95.94 207 LEU A N 1
ATOM 1558 C CA . LEU A 1 207 ? -17.491 -6.801 18.430 1.00 95.94 207 LEU A CA 1
ATOM 1559 C C . LEU A 1 207 ? -16.469 -7.892 18.790 1.00 95.94 207 LEU A C 1
ATOM 1561 O O . LEU A 1 207 ? -16.824 -8.889 19.422 1.00 95.94 207 LEU A O 1
ATOM 1565 N N . VAL A 1 208 ? -15.216 -7.715 18.371 1.00 95.94 208 VAL A N 1
ATOM 1566 C CA . VAL A 1 208 ? -14.103 -8.644 18.648 1.00 95.94 208 VAL A CA 1
ATOM 1567 C C . VAL A 1 208 ? -13.045 -8.046 19.577 1.00 95.94 208 VAL A C 1
ATOM 1569 O O . VAL A 1 208 ? -12.236 -8.783 20.135 1.00 95.94 208 VAL A O 1
ATOM 1572 N N . HIS A 1 209 ? -13.064 -6.728 19.777 1.00 91.88 209 HIS A N 1
ATOM 1573 C CA . HIS A 1 209 ? -12.193 -6.014 20.708 1.00 91.88 209 HIS A CA 1
ATOM 1574 C C . HIS A 1 209 ? -12.947 -4.833 21.327 1.00 91.88 209 HIS A C 1
ATOM 1576 O O . HIS A 1 209 ? -13.640 -4.133 20.597 1.00 91.88 209 HIS A O 1
ATOM 1582 N N . SER A 1 210 ? -12.802 -4.612 22.639 1.00 88.50 210 SER A N 1
ATOM 1583 C CA . SER A 1 210 ? -13.453 -3.527 23.388 1.00 88.50 210 SER A CA 1
ATOM 1584 C C . SER A 1 210 ? -12.576 -3.044 24.553 1.00 88.50 210 SER A C 1
ATOM 1586 O O . SER A 1 210 ? -12.455 -3.749 25.553 1.00 88.50 210 SER A O 1
ATOM 1588 N N . GLY A 1 211 ? -12.058 -1.818 24.438 1.00 64.50 211 GLY A N 1
ATOM 1589 C CA . GLY A 1 211 ? -11.547 -0.944 25.498 1.00 64.50 211 GLY A CA 1
ATOM 1590 C C . GLY A 1 211 ? -10.085 -1.132 25.934 1.00 64.50 211 GLY A C 1
ATOM 1591 O O . GLY A 1 211 ? -9.674 -2.234 26.272 1.00 64.50 211 GLY A O 1
ATOM 1592 N N . GLY A 1 212 ? -9.366 -0.006 26.067 1.00 56.03 212 GLY A N 1
ATOM 1593 C CA . GLY A 1 212 ? -8.394 0.255 27.145 1.00 56.03 212 GLY A CA 1
ATOM 1594 C C . GLY A 1 212 ? -7.071 -0.530 27.144 1.00 56.03 212 GLY A C 1
ATOM 1595 O O . GLY A 1 212 ? -7.031 -1.708 27.473 1.00 56.03 212 GLY A O 1
ATOM 1596 N N . SER A 1 213 ? -5.968 0.195 26.908 1.00 42.25 213 SER A N 1
ATOM 1597 C CA . SER A 1 213 ? -4.565 -0.258 26.805 1.00 42.25 213 SER A CA 1
ATOM 1598 C C . SER A 1 213 ? -4.330 -1.418 25.834 1.00 42.25 213 SER A C 1
ATOM 1600 O O . SER A 1 213 ? -4.682 -2.567 26.089 1.00 42.25 213 SER A O 1
ATOM 1602 N N . VAL A 1 214 ? -3.621 -1.109 24.747 1.00 45.09 214 VAL A N 1
ATOM 1603 C CA . VAL A 1 214 ? -2.898 -2.097 23.941 1.00 45.09 214 VAL A CA 1
ATOM 1604 C C . VAL A 1 214 ? -2.137 -3.012 24.914 1.00 45.09 214 VAL A C 1
ATOM 1606 O O . VAL A 1 214 ? -1.405 -2.482 25.758 1.00 45.09 214 VAL A O 1
ATOM 1609 N N . PRO A 1 215 ? -2.304 -4.350 24.869 1.00 44.88 215 PRO A N 1
ATOM 1610 C CA . PRO A 1 215 ? -1.437 -5.236 25.631 1.00 44.88 215 PRO A CA 1
ATOM 1611 C C . PRO A 1 215 ? -0.003 -4.848 25.291 1.00 44.88 215 PRO A C 1
ATOM 1613 O O . PRO A 1 215 ? 0.322 -4.759 24.106 1.00 44.88 215 PRO A O 1
ATOM 1616 N N . ALA A 1 216 ? 0.826 -4.562 26.301 1.00 41.88 216 ALA A N 1
ATOM 1617 C CA . ALA A 1 216 ? 2.225 -4.230 26.062 1.00 41.88 216 ALA A CA 1
ATOM 1618 C C . ALA A 1 216 ? 2.806 -5.251 25.070 1.00 41.88 216 ALA A C 1
ATOM 1620 O O . ALA A 1 216 ? 2.521 -6.449 25.225 1.00 41.88 216 ALA A O 1
ATOM 1621 N N . PRO A 1 217 ? 3.566 -4.807 24.049 1.00 48.81 217 PRO A N 1
ATOM 1622 C CA . PRO A 1 217 ? 4.183 -5.733 23.116 1.00 48.81 217 PRO A CA 1
ATOM 1623 C C . PRO A 1 217 ? 4.902 -6.814 23.930 1.00 48.81 217 PRO A C 1
ATOM 1625 O O . PRO A 1 217 ? 5.486 -6.487 24.975 1.00 48.81 217 PRO A O 1
ATOM 1628 N N . PRO A 1 218 ? 4.839 -8.098 23.524 1.00 45.50 218 PRO A N 1
ATOM 1629 C CA . PRO A 1 218 ? 5.621 -9.122 24.194 1.00 45.50 218 PRO A CA 1
ATOM 1630 C C . PRO A 1 218 ? 7.052 -8.603 24.291 1.00 45.50 218 PRO A C 1
ATOM 1632 O O . PRO A 1 218 ? 7.577 -8.061 23.314 1.00 45.50 218 PRO A O 1
ATOM 1635 N N . ALA A 1 219 ? 7.631 -8.693 25.494 1.00 40.09 219 ALA A N 1
ATOM 1636 C CA . ALA A 1 219 ? 8.973 -8.191 25.752 1.00 40.09 219 ALA A CA 1
ATOM 1637 C C . ALA A 1 219 ? 9.894 -8.621 24.600 1.00 40.09 219 ALA A C 1
ATOM 1639 O O . ALA A 1 219 ? 9.769 -9.765 24.138 1.00 40.09 219 ALA A O 1
ATOM 1640 N N . PRO A 1 220 ? 10.796 -7.741 24.124 1.00 39.72 220 PRO A N 1
ATOM 1641 C CA . PRO A 1 220 ? 11.738 -8.119 23.085 1.00 39.72 220 PRO A CA 1
ATOM 1642 C C . PRO A 1 220 ? 12.368 -9.453 23.476 1.00 39.72 220 PRO A C 1
ATOM 1644 O O . PRO A 1 220 ? 12.746 -9.648 24.635 1.00 39.72 220 PRO A O 1
ATOM 1647 N N . PHE A 1 221 ? 12.428 -10.392 22.529 1.00 38.38 221 PHE A N 1
ATOM 1648 C CA . PHE A 1 221 ? 13.115 -11.661 22.737 1.00 38.38 221 PHE A CA 1
ATOM 1649 C C . PHE A 1 221 ? 14.531 -11.363 23.253 1.00 38.38 221 PHE A C 1
ATOM 1651 O O . PHE A 1 221 ? 15.403 -10.950 22.492 1.00 38.38 221 PHE A O 1
ATOM 1658 N N . GLY A 1 222 ? 14.739 -11.557 24.559 1.00 46.16 222 GLY A N 1
ATOM 1659 C CA . GLY A 1 222 ? 16.022 -11.347 25.226 1.00 46.16 222 GLY A CA 1
ATOM 1660 C C . GLY A 1 222 ? 16.084 -10.145 26.170 1.00 46.16 222 GLY A C 1
ATOM 1661 O O . GLY A 1 222 ? 16.868 -9.229 25.949 1.00 46.16 222 GLY A O 1
ATOM 1662 N N . ALA A 1 223 ? 15.362 -10.199 27.290 1.00 39.88 223 ALA A N 1
ATOM 1663 C CA . ALA A 1 223 ? 15.710 -9.419 28.479 1.00 39.88 223 ALA A CA 1
ATOM 1664 C C . ALA A 1 223 ? 15.422 -10.208 29.770 1.00 39.88 223 ALA A C 1
ATOM 1666 O O . ALA A 1 223 ? 14.516 -9.882 30.526 1.00 39.88 223 ALA A O 1
ATOM 1667 N N . ALA A 1 224 ? 16.209 -11.258 30.019 1.00 31.81 224 ALA A N 1
ATOM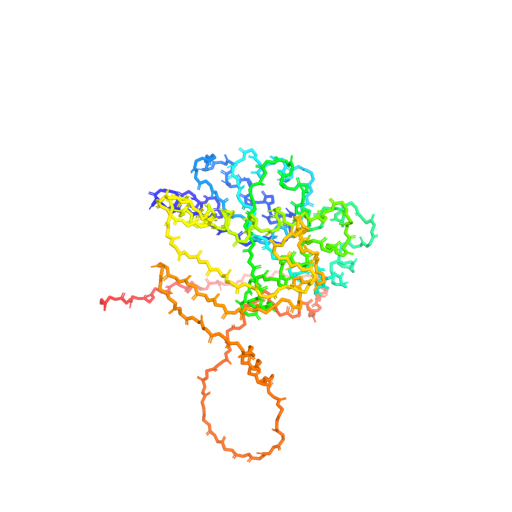 1668 C CA . ALA A 1 224 ? 16.521 -11.732 31.369 1.00 31.81 224 ALA A CA 1
ATOM 1669 C C . ALA A 1 224 ? 17.801 -12.582 31.336 1.00 31.81 224 ALA A C 1
ATOM 1671 O O . ALA A 1 224 ? 17.856 -13.648 30.723 1.00 31.81 224 ALA A O 1
ATOM 1672 N N . ALA A 1 225 ? 18.842 -12.098 32.010 1.00 37.84 225 ALA A N 1
ATOM 1673 C CA . ALA A 1 225 ? 19.990 -12.904 32.388 1.00 37.84 225 ALA A CA 1
ATOM 1674 C C . ALA A 1 225 ? 19.577 -13.848 33.530 1.00 37.84 225 ALA A C 1
ATOM 1676 O O . ALA A 1 225 ? 19.114 -13.380 34.567 1.00 37.84 225 ALA A O 1
ATOM 1677 N N . GLY A 1 226 ? 19.762 -15.164 33.367 1.00 30.98 226 GLY A N 1
ATOM 1678 C CA . GLY A 1 226 ? 19.492 -16.108 34.457 1.00 30.98 226 GLY A CA 1
ATOM 1679 C C . GLY A 1 226 ? 19.407 -17.586 34.074 1.00 30.98 226 GLY A C 1
ATOM 1680 O O . GLY A 1 226 ? 18.323 -18.137 34.016 1.00 30.98 226 GLY A O 1
ATOM 1681 N N . LYS A 1 227 ? 20.576 -18.202 33.856 1.00 33.78 227 LYS A N 1
ATOM 1682 C CA . LYS A 1 227 ? 20.948 -19.618 34.087 1.00 33.78 227 LYS A CA 1
ATOM 1683 C C . LYS A 1 227 ? 19.907 -20.736 33.837 1.00 33.78 227 LYS A C 1
ATOM 1685 O O . LYS A 1 227 ? 19.098 -21.037 34.700 1.00 33.78 227 LYS A O 1
ATOM 1690 N N . GLY A 1 228 ? 20.173 -21.510 32.777 1.00 33.03 228 GLY A N 1
ATOM 1691 C CA . GLY A 1 228 ? 20.128 -22.983 32.782 1.00 33.03 228 GLY A CA 1
ATOM 1692 C C . GLY A 1 228 ? 18.764 -23.656 32.587 1.00 33.03 228 GLY A C 1
ATOM 1693 O O . GLY A 1 228 ? 17.927 -23.643 33.476 1.00 33.03 228 GLY A O 1
ATOM 1694 N N . GLY A 1 229 ? 18.601 -24.364 31.465 1.00 26.50 229 GLY A N 1
ATOM 1695 C CA . GLY A 1 229 ? 17.515 -25.333 31.273 1.00 26.50 229 GLY A CA 1
ATOM 1696 C C . GLY A 1 229 ? 17.138 -25.514 29.805 1.00 26.50 229 GLY A C 1
ATOM 1697 O O . GLY A 1 229 ? 16.814 -24.551 29.126 1.00 26.50 229 GLY A O 1
ATOM 1698 N N . LEU A 1 230 ? 17.245 -26.745 29.310 1.00 34.44 230 LEU A N 1
ATOM 1699 C CA . LEU A 1 230 ? 17.030 -27.154 27.922 1.00 34.44 230 LEU A CA 1
ATOM 1700 C C . LEU A 1 230 ? 15.554 -27.101 27.466 1.00 34.44 230 LEU A C 1
ATOM 1702 O O . LEU A 1 230 ? 14.641 -27.281 28.264 1.00 34.44 230 LEU A O 1
ATOM 1706 N N . VAL A 1 231 ? 15.417 -27.078 26.131 1.00 28.55 231 VAL A N 1
ATOM 1707 C CA . VAL A 1 231 ? 14.317 -27.574 25.270 1.00 28.55 231 VAL A CA 1
ATOM 1708 C C . VAL A 1 231 ? 13.331 -26.534 24.716 1.00 28.55 231 VAL A C 1
ATOM 1710 O O . VAL A 1 231 ? 12.577 -25.902 25.442 1.00 28.55 231 VAL A O 1
ATOM 1713 N N . GLY A 1 232 ? 13.281 -26.464 23.375 1.00 27.94 232 GLY A N 1
ATOM 1714 C CA . GLY A 1 232 ? 12.158 -25.903 22.612 1.00 27.94 232 GLY A CA 1
ATOM 1715 C C . GLY A 1 232 ? 12.545 -25.331 21.246 1.00 27.94 232 GLY A C 1
ATOM 1716 O O . GLY A 1 232 ? 12.555 -24.122 21.057 1.00 27.94 232 GLY A O 1
ATOM 1717 N N . HIS A 1 233 ? 12.895 -26.194 20.292 1.00 32.59 233 HIS A N 1
ATOM 1718 C CA . HIS A 1 233 ? 13.309 -25.853 18.925 1.00 32.59 233 HIS A CA 1
ATOM 1719 C C . HIS A 1 233 ? 12.130 -25.316 18.082 1.00 32.59 233 HIS A C 1
ATOM 1721 O O . HIS A 1 233 ? 11.502 -26.075 17.360 1.00 32.59 233 HIS A O 1
ATOM 1727 N N . TRP A 1 234 ? 11.844 -24.015 18.128 1.00 30.52 234 TRP A N 1
ATOM 1728 C CA . TRP A 1 234 ? 11.056 -23.319 17.098 1.00 30.52 234 TRP A CA 1
ATOM 1729 C C . TRP A 1 234 ? 11.544 -21.879 17.006 1.00 30.52 234 TRP A C 1
ATOM 1731 O O . TRP A 1 234 ? 11.148 -21.062 17.821 1.00 30.52 234 TRP A O 1
ATOM 1741 N N . LEU A 1 235 ? 12.466 -21.610 16.074 1.00 35.00 235 LEU A N 1
ATOM 1742 C CA . LEU A 1 235 ? 12.779 -20.301 15.475 1.00 35.00 235 LEU A CA 1
ATOM 1743 C C . LEU A 1 235 ? 14.096 -20.433 14.702 1.00 35.00 235 LEU A C 1
ATOM 1745 O O . LEU A 1 235 ? 15.177 -20.397 15.290 1.00 35.00 235 LEU A O 1
ATOM 1749 N N . ARG A 1 236 ? 14.006 -20.589 13.378 1.00 34.69 236 ARG A N 1
ATOM 1750 C CA . ARG A 1 236 ? 15.043 -20.178 12.414 1.00 34.69 236 ARG A CA 1
ATOM 1751 C C . ARG A 1 236 ? 14.511 -20.322 10.984 1.00 34.69 236 ARG A C 1
ATOM 1753 O O . ARG A 1 236 ? 14.930 -21.181 10.224 1.00 34.69 236 ARG A O 1
ATOM 1760 N N . GLY A 1 237 ? 13.576 -19.448 10.627 1.00 31.14 237 GLY A N 1
ATOM 1761 C CA . GLY A 1 237 ? 13.219 -19.166 9.239 1.00 31.14 237 GLY A CA 1
ATOM 1762 C C . GLY A 1 237 ? 13.365 -17.671 8.987 1.00 31.14 237 GLY A C 1
ATOM 1763 O O . GLY A 1 237 ? 12.374 -16.959 8.964 1.00 31.14 237 GLY A O 1
ATOM 1764 N N . ARG A 1 238 ? 14.602 -17.167 8.884 1.00 33.97 238 ARG A N 1
ATOM 1765 C CA . ARG A 1 238 ? 14.840 -15.834 8.304 1.00 33.97 238 ARG A CA 1
ATOM 1766 C C . ARG A 1 238 ? 14.691 -15.970 6.792 1.00 33.97 238 ARG A C 1
ATOM 1768 O O . ARG A 1 238 ? 15.269 -16.900 6.230 1.00 33.97 238 ARG A O 1
ATOM 1775 N N . CYS A 1 239 ? 13.981 -15.046 6.141 1.00 36.28 239 CYS A N 1
ATOM 1776 C CA . CYS A 1 239 ? 14.099 -14.891 4.692 1.00 36.28 239 CYS A CA 1
ATOM 1777 C C . CYS A 1 239 ? 15.594 -14.750 4.349 1.00 36.28 239 CYS A C 1
ATOM 1779 O O . CYS A 1 239 ? 16.269 -13.915 4.964 1.00 36.28 239 CYS A O 1
ATOM 1781 N N . PRO A 1 240 ? 16.130 -15.509 3.376 1.00 37.03 240 PRO A N 1
ATOM 1782 C CA . PRO A 1 240 ? 17.512 -15.357 2.911 1.00 37.03 240 PRO A CA 1
ATOM 1783 C C . PRO A 1 240 ? 17.851 -13.914 2.490 1.00 37.03 240 PRO A C 1
ATOM 1785 O O . PRO A 1 240 ? 19.012 -13.512 2.511 1.00 37.03 240 PRO A O 1
ATOM 1788 N N . CYS A 1 241 ? 16.829 -13.121 2.158 1.00 41.56 241 CYS A N 1
ATOM 1789 C CA . CYS A 1 241 ? 16.921 -11.730 1.743 1.00 41.56 241 CYS A CA 1
ATOM 1790 C C . CYS A 1 241 ? 17.290 -10.738 2.867 1.00 41.56 241 CYS A C 1
ATOM 1792 O O . CYS A 1 241 ? 18.017 -9.785 2.600 1.00 41.56 241 CYS A O 1
ATOM 1794 N N . CYS A 1 242 ? 16.880 -10.983 4.118 1.00 39.00 242 CYS A N 1
ATOM 1795 C CA . CYS A 1 242 ? 17.055 -10.052 5.250 1.00 39.00 242 CYS A CA 1
ATOM 1796 C C . CYS A 1 242 ? 18.351 -10.280 6.053 1.00 39.00 242 CYS A C 1
ATOM 1798 O O . CYS A 1 242 ? 18.501 -9.787 7.173 1.00 39.00 242 CYS A O 1
ATOM 1800 N N . SER A 1 243 ? 19.291 -11.072 5.532 1.00 35.78 243 SER A N 1
ATOM 1801 C CA . SER A 1 243 ? 20.624 -11.175 6.134 1.00 35.78 243 SER A CA 1
ATOM 1802 C C . SER A 1 243 ? 21.448 -9.944 5.747 1.00 35.78 243 SER A C 1
ATOM 1804 O O . SER A 1 243 ? 21.311 -9.473 4.617 1.00 35.78 243 SER A O 1
ATOM 1806 N N . PRO A 1 244 ? 22.331 -9.415 6.615 1.00 34.94 244 PRO A N 1
ATOM 1807 C CA . PRO A 1 244 ? 23.231 -8.349 6.209 1.00 34.94 244 PRO A CA 1
ATOM 1808 C C . PRO A 1 244 ? 24.149 -8.895 5.112 1.00 34.94 244 PRO A C 1
ATOM 1810 O O . PRO A 1 244 ? 25.093 -9.642 5.377 1.00 34.94 244 PRO A O 1
ATOM 1813 N N . TRP A 1 245 ? 23.842 -8.549 3.860 1.00 40.66 245 TRP A N 1
ATOM 1814 C CA . TRP A 1 245 ? 24.694 -8.76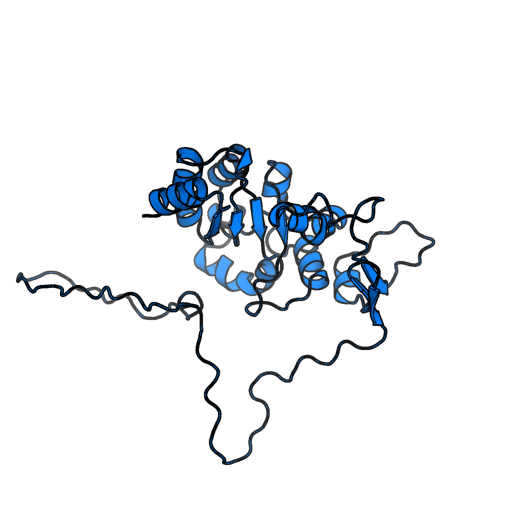9 2.697 1.00 40.66 245 TRP A CA 1
ATOM 1815 C C . TRP A 1 245 ? 25.955 -7.922 2.872 1.00 40.66 245 TRP A C 1
ATOM 1817 O O . TRP A 1 245 ? 26.056 -6.785 2.413 1.00 40.66 245 TRP A O 1
ATOM 1827 N N . GLY A 1 246 ? 26.891 -8.492 3.623 1.00 39.12 246 GLY A N 1
ATOM 1828 C CA . GLY A 1 246 ? 28.152 -7.907 4.045 1.00 39.12 246 GLY A CA 1
ATOM 1829 C C . GLY A 1 246 ? 29.213 -8.992 4.190 1.00 39.12 246 GLY A C 1
ATOM 1830 O O . GLY A 1 246 ? 29.872 -9.083 5.217 1.00 39.12 246 GLY A O 1
ATOM 1831 N N . GLN A 1 247 ? 29.376 -9.839 3.172 1.00 32.25 247 GLN A N 1
ATOM 1832 C CA . GLN A 1 247 ? 30.525 -10.738 3.046 1.00 32.25 247 GLN A CA 1
ATOM 1833 C C . GLN A 1 247 ? 31.117 -10.563 1.640 1.00 32.25 247 GLN A C 1
ATOM 1835 O O . GLN A 1 247 ? 30.593 -11.048 0.644 1.00 32.25 247 GLN A O 1
ATOM 1840 N N . ARG A 1 248 ? 32.177 -9.749 1.606 1.00 30.31 248 ARG A N 1
ATOM 1841 C CA . ARG A 1 248 ? 33.258 -9.623 0.614 1.00 30.31 248 ARG A CA 1
ATOM 1842 C C . ARG A 1 248 ? 33.136 -10.510 -0.634 1.00 30.31 248 ARG A C 1
ATOM 1844 O O . ARG A 1 248 ? 33.340 -11.716 -0.564 1.00 30.31 248 ARG A O 1
ATOM 1851 N N . ILE A 1 249 ? 32.993 -9.874 -1.797 1.00 30.80 249 ILE A N 1
ATOM 1852 C CA . ILE A 1 249 ? 33.401 -10.455 -3.082 1.00 30.80 249 ILE A CA 1
ATOM 1853 C C . ILE A 1 249 ? 34.931 -10.631 -3.039 1.00 30.80 249 ILE A C 1
ATOM 1855 O O . ILE A 1 249 ? 35.639 -9.621 -2.946 1.00 30.80 249 ILE A O 1
ATOM 1859 N N . PRO A 1 250 ? 35.497 -11.849 -3.118 1.00 30.89 250 PRO A N 1
ATOM 1860 C CA . PRO A 1 250 ? 36.917 -11.996 -3.373 1.00 30.89 250 PRO A CA 1
ATOM 1861 C C . PRO A 1 250 ? 37.150 -11.750 -4.864 1.00 30.89 250 PRO A C 1
ATOM 1863 O O . PRO A 1 250 ? 36.626 -12.467 -5.716 1.00 30.89 250 PRO A O 1
ATOM 1866 N N . ARG A 1 251 ? 37.980 -10.756 -5.191 1.00 32.19 251 ARG A N 1
ATOM 1867 C CA . ARG A 1 251 ? 38.621 -10.695 -6.507 1.00 32.19 251 ARG A CA 1
ATOM 1868 C C . ARG A 1 251 ? 39.425 -11.986 -6.694 1.00 32.19 251 ARG A C 1
ATOM 1870 O O . ARG A 1 251 ? 40.321 -12.255 -5.897 1.00 32.19 251 ARG A O 1
ATOM 1877 N N . ARG A 1 252 ? 39.158 -12.755 -7.749 1.00 31.81 252 ARG A N 1
ATOM 1878 C CA . ARG A 1 252 ? 40.122 -13.728 -8.278 1.00 31.81 252 ARG A CA 1
ATOM 1879 C C . ARG A 1 252 ? 40.395 -13.419 -9.739 1.00 31.81 252 ARG A C 1
ATOM 1881 O O . ARG A 1 252 ? 39.484 -13.370 -10.558 1.00 31.81 252 ARG A O 1
ATOM 1888 N N . GLY A 1 253 ? 41.671 -13.150 -10.000 1.00 27.59 253 GLY A N 1
ATOM 1889 C CA . GLY A 1 253 ? 42.252 -13.103 -11.328 1.00 27.59 253 GLY A CA 1
ATOM 1890 C C . GLY A 1 253 ? 42.397 -14.496 -11.938 1.00 27.59 253 GLY A C 1
ATOM 1891 O O . GLY A 1 253 ? 42.096 -15.514 -11.318 1.00 27.59 253 GLY A O 1
ATOM 1892 N N . ALA A 1 254 ? 42.853 -14.473 -13.184 1.00 30.92 254 ALA A N 1
ATOM 1893 C CA . ALA A 1 254 ? 42.983 -15.570 -14.126 1.00 30.92 254 ALA A CA 1
ATOM 1894 C C . ALA A 1 254 ? 43.685 -16.836 -13.600 1.00 30.92 254 ALA A C 1
ATOM 1896 O O . ALA A 1 254 ? 44.735 -16.757 -12.966 1.00 30.92 254 ALA A O 1
ATOM 1897 N N . SER A 1 255 ? 43.148 -18.005 -13.969 1.00 32.44 255 SER A N 1
ATOM 1898 C CA . SER A 1 255 ? 43.832 -19.086 -14.711 1.00 32.44 255 SER A CA 1
ATOM 1899 C C . SER A 1 255 ? 43.117 -20.436 -14.535 1.00 32.44 255 SER A C 1
ATOM 1901 O O . SER A 1 255 ? 42.616 -20.742 -13.459 1.00 32.44 255 SER A O 1
ATOM 1903 N N . GLY A 1 256 ? 43.142 -21.253 -15.594 1.00 27.94 256 GLY A N 1
ATOM 1904 C CA . GLY A 1 256 ? 43.178 -22.717 -15.480 1.00 27.94 256 GLY A CA 1
ATOM 1905 C C . GLY A 1 256 ? 41.851 -23.471 -15.589 1.00 27.94 256 GLY A C 1
ATOM 1906 O O . GLY A 1 256 ? 40.970 -23.340 -14.753 1.00 27.94 256 GLY A O 1
ATOM 1907 N N . ALA A 1 257 ? 41.757 -24.307 -16.621 1.00 29.30 257 ALA A N 1
ATOM 1908 C CA . ALA A 1 257 ? 40.669 -25.227 -16.931 1.00 29.30 257 ALA A CA 1
ATOM 1909 C C . ALA A 1 257 ? 40.570 -26.426 -15.967 1.00 29.30 257 ALA A C 1
ATOM 1911 O O . ALA A 1 257 ? 41.596 -26.896 -15.485 1.00 29.30 257 ALA A O 1
ATOM 1912 N N . ALA A 1 258 ? 39.359 -26.972 -15.788 1.00 29.97 258 ALA A N 1
ATOM 1913 C CA . ALA A 1 258 ? 39.015 -28.392 -15.985 1.00 29.97 258 ALA A CA 1
ATOM 1914 C C . ALA A 1 258 ? 37.577 -28.682 -15.510 1.00 29.97 258 ALA A C 1
ATOM 1916 O O . ALA A 1 258 ? 37.086 -28.092 -14.552 1.00 29.97 258 ALA A O 1
ATOM 1917 N N . ALA A 1 259 ? 36.922 -29.588 -16.234 1.00 31.67 259 ALA A N 1
ATOM 1918 C CA . ALA A 1 259 ? 35.552 -30.051 -16.066 1.00 31.67 259 ALA A CA 1
ATOM 1919 C C . ALA A 1 259 ? 35.308 -30.835 -14.760 1.00 31.67 259 ALA A C 1
ATOM 1921 O O . ALA A 1 259 ? 36.205 -31.505 -14.253 1.00 31.67 259 ALA A O 1
ATOM 1922 N N . GLY A 1 260 ? 34.064 -30.808 -14.277 1.00 27.55 260 GLY A N 1
ATOM 1923 C CA . GLY A 1 260 ? 33.564 -31.665 -13.201 1.00 27.55 260 GLY A CA 1
ATOM 1924 C C . GLY A 1 260 ? 32.048 -31.518 -13.058 1.00 27.55 260 GLY A C 1
ATOM 1925 O O . GLY A 1 260 ? 31.538 -30.407 -12.962 1.00 27.55 260 GLY A O 1
ATOM 1926 N N . GLU A 1 261 ? 31.351 -32.646 -13.134 1.00 27.80 261 GLU A N 1
ATOM 1927 C CA . GLU A 1 261 ? 29.903 -32.828 -13.271 1.00 27.80 261 GLU A CA 1
ATOM 1928 C C . GLU A 1 261 ? 29.067 -32.275 -12.100 1.00 27.80 261 GLU A C 1
ATOM 1930 O O . GLU A 1 261 ? 29.477 -32.305 -10.940 1.00 27.80 261 GLU A O 1
ATOM 1935 N N . VAL A 1 262 ? 27.849 -31.815 -12.410 1.00 31.38 262 VAL A N 1
ATOM 1936 C CA . VAL A 1 262 ? 26.816 -31.403 -11.442 1.00 31.38 262 VAL A CA 1
ATOM 1937 C C . VAL A 1 262 ? 25.771 -32.522 -11.345 1.00 31.38 262 VAL A C 1
ATOM 1939 O O . VAL A 1 262 ? 25.144 -32.821 -12.363 1.00 31.38 262 VAL A O 1
ATOM 1942 N N . PRO A 1 263 ? 25.527 -33.138 -10.174 1.00 31.69 263 PRO A N 1
ATOM 1943 C CA . PRO A 1 263 ? 24.419 -34.073 -10.025 1.00 31.69 263 PRO A CA 1
ATOM 1944 C C . PRO A 1 263 ? 23.094 -33.324 -9.773 1.00 31.69 263 PRO A C 1
ATOM 1946 O O . PRO A 1 263 ? 23.088 -32.284 -9.106 1.00 31.69 263 PRO A O 1
ATOM 1949 N N . PRO A 1 264 ? 21.953 -33.838 -10.270 1.00 29.94 264 PRO A N 1
ATOM 1950 C CA . PRO A 1 264 ? 20.650 -33.220 -10.078 1.00 29.94 264 PRO A CA 1
ATOM 1951 C C . PRO A 1 264 ? 20.074 -33.604 -8.709 1.00 29.94 264 PRO A C 1
ATOM 1953 O O . PRO A 1 264 ? 20.071 -34.774 -8.334 1.00 29.94 264 PRO A O 1
ATOM 1956 N N . LEU A 1 265 ? 19.521 -32.637 -7.977 1.00 27.11 265 LEU A N 1
ATOM 1957 C CA . LEU A 1 265 ? 18.656 -32.903 -6.826 1.00 27.11 265 LEU A CA 1
ATOM 1958 C C . LEU A 1 265 ? 17.281 -32.294 -7.090 1.00 27.11 265 LEU A C 1
ATOM 1960 O O . LEU A 1 265 ? 17.009 -31.139 -6.781 1.00 27.11 265 LEU A O 1
ATOM 1964 N N . VAL A 1 266 ? 16.419 -33.117 -7.684 1.00 28.03 266 VAL A N 1
ATOM 1965 C CA . VAL A 1 266 ? 14.966 -32.958 -7.681 1.00 28.03 266 VAL A CA 1
ATOM 1966 C C . VAL A 1 266 ? 14.404 -34.207 -7.012 1.00 28.03 266 VAL A C 1
ATOM 1968 O O . VAL A 1 266 ? 14.527 -35.298 -7.561 1.00 28.03 266 VAL A O 1
ATOM 1971 N N . GLN A 1 267 ? 13.765 -34.053 -5.853 1.00 26.58 267 GLN A N 1
ATOM 1972 C CA . GLN A 1 267 ? 12.711 -34.967 -5.416 1.00 26.58 267 GLN A CA 1
ATOM 1973 C C . GLN A 1 267 ? 11.568 -34.173 -4.764 1.00 26.58 267 GLN A C 1
ATOM 1975 O O . GLN A 1 267 ? 11.833 -33.293 -3.942 1.00 26.58 267 GLN A O 1
ATOM 1980 N N . PRO A 1 268 ? 10.305 -34.452 -5.135 1.00 29.59 268 PRO A N 1
ATOM 1981 C CA . PRO A 1 268 ? 9.129 -33.805 -4.571 1.00 29.59 268 PRO A CA 1
ATOM 1982 C C . PRO A 1 268 ? 8.688 -34.508 -3.281 1.00 29.59 268 PRO A C 1
ATOM 1984 O O . PRO A 1 268 ? 8.560 -35.730 -3.246 1.00 29.59 268 PRO A O 1
ATOM 1987 N N . CYS A 1 269 ? 8.393 -33.736 -2.234 1.00 24.17 269 CYS A N 1
ATOM 1988 C CA . CYS A 1 269 ? 7.657 -34.248 -1.079 1.00 24.17 269 CYS A CA 1
ATOM 1989 C C . CYS A 1 269 ? 6.162 -34.268 -1.414 1.00 24.17 269 CYS A C 1
ATOM 1991 O O . CYS A 1 269 ? 5.508 -33.229 -1.488 1.00 24.17 269 CYS A O 1
ATOM 1993 N N . SER A 1 270 ? 5.642 -35.469 -1.639 1.00 27.86 270 SER A N 1
ATOM 1994 C CA . SER A 1 270 ? 4.222 -35.789 -1.691 1.00 27.86 270 SER A CA 1
ATOM 1995 C C . SER A 1 270 ? 3.609 -35.715 -0.294 1.00 27.86 270 SER A C 1
ATOM 1997 O O . SER A 1 270 ? 4.053 -36.433 0.602 1.00 27.86 270 SER A O 1
ATOM 1999 N N . VAL A 1 271 ? 2.545 -34.933 -0.131 1.00 27.09 271 VAL A N 1
ATOM 2000 C CA . VAL A 1 271 ? 1.578 -35.135 0.952 1.00 27.09 271 VAL A CA 1
ATOM 2001 C C . VAL A 1 271 ? 0.182 -35.112 0.332 1.00 27.09 271 VAL A C 1
ATOM 2003 O O . VAL A 1 271 ? -0.234 -34.116 -0.253 1.00 27.09 271 VAL A O 1
ATOM 2006 N N . GLN A 1 272 ? -0.497 -36.250 0.416 1.00 23.84 272 GLN A N 1
ATOM 2007 C CA . GLN A 1 272 ? -1.951 -36.401 0.353 1.00 23.84 272 GLN A CA 1
ATOM 2008 C C . GLN A 1 272 ? -2.357 -37.280 1.546 1.00 23.84 272 GLN A C 1
ATOM 2010 O O . GLN A 1 272 ? -1.535 -38.110 1.955 1.00 23.84 272 GLN A O 1
ATOM 2015 N N . PRO A 1 273 ? -3.623 -37.261 1.985 1.00 34.06 273 PRO A N 1
ATOM 2016 C CA . PRO A 1 273 ? -4.617 -36.184 1.965 1.00 34.06 273 PRO A CA 1
ATOM 2017 C C . PRO A 1 273 ? -4.603 -35.357 3.262 1.00 34.06 273 PRO A C 1
ATOM 2019 O O . PRO A 1 273 ? -4.170 -35.887 4.311 1.00 34.06 273 PRO A O 1
#

Organism: Alexandrium catenella (NCBI:txid2925)

Foldseek 3Di:
DLLVVCQVCVVVVHAAEEEDQEQVVLVVNLVSLVVRHALVSAHEYEAQFWHAPVSLLSCQRSVYAYEHELVCQVVCVVVLCVVQPPPDRRLVSGLQQVVSVVSRHQAAYAHPPPVGDRQLLLRLLSLQPRPSDNSSHDDSVSSLCNHWLSNCVVVVNNQATRDDDPNHFPWDWDKDFPPCDVVDPDDDHSVRSVVIDTAWTDGSNHTPDHDDDDDPPDPPPDDDDDDDDDDDDDDDDDDPVPDPPDDDDDDDDDDDDDDDDDDDDDDDDDDDD

pLDDT: mean 80.93, std 26.35, range [23.84, 98.75]

Secondary structure (DSSP, 8-state):
-HHHHHHHHHHTTPPPEEEE-SHHHHHHHHHHHHHH--GGG--EEEE--B--HHHHHHHHHTT-EEEE-TTHHHHHHHHHHHHH-TT-HHHHTBT-HHHHHHTT-EEEE--TTTTS---HHHHHHHHHH-SS-GGGPPPHHHHHHHHTHHHHHHHT-TTTSS--STTS---EEEEE-TT--TTS-----HHHHHH-EEEEEEETTEEEEESS--PPPP--S------------------GGGS---S-PPP---------PPPP---------

Sequence (273 aa):
EIGEAVAGAKAKGLRVEAHTIGDRSAKVLLDAFEKHLTPADRPLLTHCQILNEDLVKRMAAVGAIANVQPQFVPSDLPIARDRLGAGSERFRYAYAWRTLLHRGVRLAGGSDSPVEEPAPLLGMADAMDHVIHEVERLTFAEALEIYTAGAAFAAGAEDRLGRLEPGFLADLVVLQVAGVDGAEAQLPDSKALREAQVLEVYVQGRLVHSGGSVPAPPAPFGAAAGKGGLVGHWLRGRCPCCSPWGQRIPRRGASGAAAGEVPPLVQPCSVQP

InterPro domains:
  IPR011059 Metal-dependent hydrolase, composite domain superfamily [SSF51338] (135-217)
  IPR013108 Amidohydrolase 3 [PF07969] (3-209)
  IPR032466 Metal-dependent hydrolase [SSF51556] (4-163)